Protein AF-A0A271M3Z2-F1 (afdb_monomer_lite)

Sequence (241 aa):
MKKSYLFTILVFLLFIVMSLSACSGENDVRNVDFGMSIEEVQESEKKEGNTDYELTEGTFGSKDLIYKNVLLNGDEVTLTYNFYKQIDTFRIMSSIEAFPEIYAKIQEVMAKDISKEKKKEQTDKIWAKHEDDMKEFDDYVENNEVTFFDDYALISVNYYYGIISESKFDKIYENMVDKYGEPSPTMDGIEKDRGYIPWHLKDKSVSLRYDREDNSLEIEYFTNYRTIEDKVTNKDILDDL

Foldseek 3Di:
DPVVVVVVVVVVVVVVVVVVVVPPPDFLDPPDDWFDAPVRVCVVCVVLVQNDWDWDQDPPRKIWTWTFQRQGVNAGWIKIWIWDQFPDCCVVQPCCNLPVPLVVVLVVLVPDPDDPVSSVVSNVVSCVVCVVSVVVVVVVCVVDPTAGHPHIITFKMKIKRFADDPVVVVVSVVVCCVVQNAFDADPVGPDPPPQWTWHDDDFKIWIWGADPVRRIIMIMIGTPDPYVVSVVVVPPPPPPD

Secondary structure (DSSP, 8-state):
--HHHHHHHHHHHHHHHHHHHTT--S-SS----TT--HHHHHHHHHHTT---EEEEE-GGG-EEEEEEEEEETTEEEEEEEEEEEE--HHHHS-HHHH-HHHHHHHHHHHTSS--HHHHHHHHHHHHHHTHHHHHHHHHHHHHS---EEEEEEEEEEEEEEEE--HHHHHHHHHHHHHHH-SPPPPTT---TTSSEEEEE-SSEEEEEEEETTTTEEEEEEEE--SSHHHHHHSS---S--

Radius of gyration: 22.58 Å; chains: 1; bounding box: 75×40×64 Å

pLDDT: mean 71.0, std 17.83, range [30.53, 97.06]

Structure (mmCIF, N/CA/C/O backbone):
data_AF-A0A271M3Z2-F1
#
_entry.id   AF-A0A271M3Z2-F1
#
loop_
_atom_site.group_PDB
_atom_site.id
_atom_site.type_symbol
_atom_site.label_atom_id
_atom_site.label_alt_id
_atom_site.label_comp_id
_atom_site.label_asym_id
_atom_site.label_entity_id
_atom_site.label_seq_id
_atom_site.pdbx_PDB_ins_code
_atom_site.Cartn_x
_atom_site.Cartn_y
_atom_site.Cartn_z
_atom_site.occupancy
_atom_site.B_iso_or_equiv
_atom_site.auth_seq_id
_atom_site.auth_comp_id
_atom_site.auth_asym_id
_atom_site.auth_atom_id
_atom_site.pdbx_PDB_model_num
ATOM 1 N N . MET A 1 1 ? -49.628 6.148 36.216 1.00 54.53 1 MET A N 1
ATOM 2 C CA . MET A 1 1 ? -48.944 6.849 35.102 1.00 54.53 1 MET A CA 1
ATOM 3 C C . MET A 1 1 ? -47.407 6.735 35.076 1.00 54.53 1 MET A C 1
ATOM 5 O O . MET A 1 1 ? -46.821 7.200 34.115 1.00 54.53 1 MET A O 1
ATOM 9 N N . LYS A 1 2 ? -46.716 6.081 36.033 1.00 52.06 2 LYS A N 1
ATOM 10 C CA . LYS A 1 2 ? -45.232 5.978 36.021 1.00 52.06 2 LYS A CA 1
ATOM 11 C C . LYS A 1 2 ? -44.638 4.832 35.177 1.00 52.06 2 LYS A C 1
ATOM 13 O O . LYS A 1 2 ? -43.475 4.901 34.812 1.00 52.06 2 LYS A O 1
ATOM 18 N N . LYS A 1 3 ? -45.420 3.799 34.837 1.00 52.78 3 LYS A N 1
ATOM 19 C CA . LYS A 1 3 ? -44.925 2.626 34.083 1.00 52.78 3 LYS A CA 1
ATOM 20 C C . LYS A 1 3 ? -44.703 2.892 32.585 1.00 52.78 3 LYS A C 1
ATOM 22 O O . LYS A 1 3 ? -43.919 2.185 31.970 1.00 52.78 3 LYS A O 1
ATOM 27 N N . SER A 1 4 ? -45.341 3.922 32.022 1.00 57.28 4 SER A N 1
ATOM 28 C CA . SER A 1 4 ? -45.240 4.228 30.586 1.00 57.28 4 SER A CA 1
ATOM 29 C C . SER A 1 4 ? -43.895 4.856 30.213 1.00 57.28 4 SER A C 1
ATOM 31 O O . SER A 1 4 ? -43.320 4.485 29.201 1.00 57.28 4 SER A O 1
ATOM 33 N N . TYR A 1 5 ? -43.351 5.737 31.061 1.00 60.53 5 TYR A N 1
ATOM 34 C CA . TYR A 1 5 ? -42.085 6.431 30.790 1.00 60.53 5 TYR A CA 1
ATOM 35 C C . TYR A 1 5 ? -40.873 5.496 30.800 1.00 60.53 5 TYR A C 1
ATOM 37 O O . TYR A 1 5 ? -39.967 5.665 29.991 1.00 60.53 5 TYR A O 1
ATOM 45 N N . LEU A 1 6 ? -40.872 4.484 31.675 1.00 63.84 6 LEU A N 1
ATOM 46 C CA . LEU A 1 6 ? -39.778 3.513 31.741 1.00 63.84 6 LEU A CA 1
ATOM 47 C C . LEU A 1 6 ? -39.711 2.662 30.464 1.00 63.84 6 LEU A C 1
ATOM 49 O O . LEU A 1 6 ? -38.627 2.379 29.969 1.00 63.84 6 LEU A O 1
ATOM 53 N N . PHE A 1 7 ? -40.874 2.304 29.910 1.00 69.12 7 PHE A N 1
ATOM 54 C CA . PHE A 1 7 ? -40.967 1.556 28.659 1.00 69.12 7 PHE A CA 1
ATOM 55 C C . PHE A 1 7 ? -40.501 2.399 27.466 1.00 69.12 7 PHE A C 1
ATOM 57 O O . PHE A 1 7 ? -39.734 1.916 26.642 1.00 69.12 7 PHE A O 1
ATOM 64 N N . THR A 1 8 ? -40.878 3.681 27.407 1.00 69.81 8 THR A N 1
ATOM 65 C CA . THR A 1 8 ? -40.435 4.586 26.334 1.00 69.81 8 THR A CA 1
ATOM 66 C C . THR A 1 8 ? -38.925 4.831 26.369 1.00 69.81 8 THR A C 1
ATOM 68 O O . THR A 1 8 ? -38.291 4.796 25.321 1.00 69.81 8 THR A O 1
ATOM 71 N N . ILE A 1 9 ? -38.329 5.012 27.554 1.00 72.94 9 ILE A N 1
ATOM 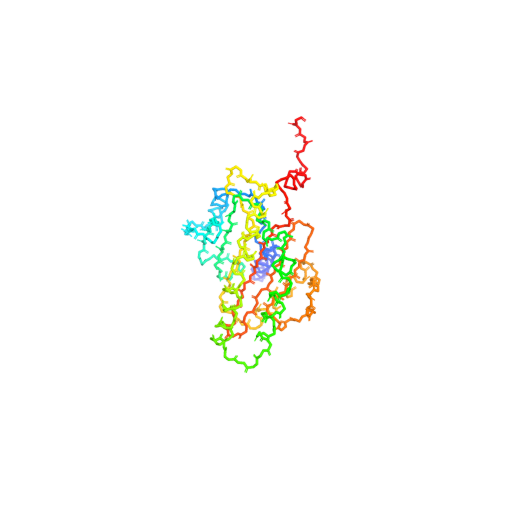72 C CA . ILE A 1 9 ? -36.873 5.181 27.706 1.00 72.94 9 ILE A CA 1
ATOM 73 C C . ILE A 1 9 ? -36.127 3.904 27.296 1.00 72.94 9 ILE A C 1
ATOM 75 O O . ILE A 1 9 ? -35.112 3.989 26.610 1.00 72.94 9 ILE A O 1
ATOM 79 N N . LEU A 1 10 ? -36.646 2.726 27.661 1.00 70.50 10 LEU A N 1
ATOM 80 C CA . LEU A 1 10 ? -36.042 1.444 27.293 1.00 70.50 10 LEU A CA 1
ATOM 81 C C . LEU A 1 10 ? -36.081 1.206 25.774 1.00 70.50 10 LEU A C 1
ATOM 83 O O . LEU A 1 10 ? -35.088 0.772 25.200 1.00 70.50 10 LEU A O 1
ATOM 87 N N . VAL A 1 11 ? -37.199 1.534 25.116 1.00 73.56 11 VAL A N 1
ATOM 88 C CA . VAL A 1 11 ? -37.334 1.435 23.653 1.00 73.56 11 VAL A CA 1
ATOM 89 C C . VAL A 1 11 ? -36.407 2.427 22.949 1.00 73.56 11 VAL A C 1
ATOM 91 O O . VAL A 1 11 ? -35.788 2.065 21.957 1.00 73.56 11 VAL A O 1
ATOM 94 N N . PHE A 1 12 ? -36.247 3.643 23.482 1.00 70.56 12 PHE A N 1
ATOM 95 C CA . PHE A 1 12 ? -35.340 4.645 22.916 1.00 70.56 12 PHE A CA 1
ATOM 96 C C . PHE A 1 12 ? -33.862 4.243 23.071 1.00 70.56 12 PHE A C 1
ATOM 98 O O . PHE A 1 12 ? -33.087 4.399 22.135 1.00 70.56 12 PHE A O 1
ATOM 105 N N . LEU A 1 13 ? -33.478 3.649 24.209 1.00 67.00 13 LEU A N 1
ATOM 106 C CA . LEU A 1 13 ? -32.139 3.078 24.421 1.00 67.00 13 LEU A CA 1
ATOM 107 C C . LEU A 1 13 ? -31.863 1.885 23.498 1.00 67.00 13 LEU A C 1
ATOM 109 O O . LEU A 1 13 ? -30.777 1.801 22.933 1.00 67.00 13 LEU A O 1
ATOM 113 N N . LEU A 1 14 ? -32.843 1.001 23.293 1.00 60.03 14 LEU A N 1
ATOM 114 C CA . LEU A 1 14 ? -32.747 -0.088 22.315 1.00 60.03 14 LEU A CA 1
ATOM 115 C C . LEU A 1 14 ? -32.603 0.445 20.886 1.00 60.03 14 LEU A C 1
ATOM 117 O O . LEU A 1 14 ? -31.800 -0.089 20.131 1.00 60.03 14 LEU A O 1
ATOM 121 N N . PHE A 1 15 ? -33.310 1.523 20.538 1.00 58.28 15 PHE A N 1
ATOM 122 C CA . PHE A 1 15 ? -33.175 2.179 19.238 1.00 58.28 15 PHE A CA 1
ATOM 123 C C . PHE A 1 15 ? -31.793 2.818 19.057 1.00 58.28 15 PHE A C 1
ATOM 125 O O . PHE A 1 15 ? -31.232 2.699 17.978 1.00 58.28 15 PHE A O 1
ATOM 132 N N . ILE A 1 16 ? -31.212 3.418 20.108 1.00 60.28 16 ILE A N 1
ATOM 133 C CA . ILE A 1 16 ? -29.849 3.977 20.080 1.00 60.28 16 ILE A CA 1
ATOM 134 C C . ILE A 1 16 ? -28.803 2.866 19.898 1.00 60.28 16 ILE A C 1
ATOM 136 O O . ILE A 1 16 ? -27.928 2.986 19.044 1.00 60.28 16 ILE A O 1
ATOM 140 N N . VAL A 1 17 ? -28.920 1.757 20.638 1.00 55.03 17 VAL A N 1
ATOM 141 C CA . VAL A 1 17 ? -28.015 0.597 20.513 1.00 55.03 17 VAL A CA 1
ATOM 142 C C . VAL A 1 17 ? -28.162 -0.081 19.145 1.00 55.03 17 VAL A C 1
ATOM 144 O O . VAL A 1 17 ? -27.157 -0.459 18.545 1.00 55.03 17 VAL A O 1
ATOM 147 N N . MET A 1 18 ? -29.384 -0.173 18.608 1.00 45.72 18 MET A N 1
ATOM 148 C CA . MET A 1 18 ? -29.637 -0.676 17.253 1.00 45.72 18 MET A CA 1
ATOM 149 C C . MET A 1 18 ? -29.163 0.298 16.166 1.00 45.72 18 MET A C 1
ATOM 151 O O . MET A 1 18 ? -28.650 -0.148 15.151 1.00 45.72 18 MET A O 1
ATOM 155 N N . SER A 1 19 ? -29.236 1.617 16.377 1.00 45.00 19 SER A N 1
ATOM 156 C CA . SER A 1 19 ? -28.688 2.606 15.436 1.00 45.00 19 SER A CA 1
ATOM 157 C C . SER A 1 19 ? -27.159 2.688 15.465 1.00 45.00 19 SER A C 1
ATOM 159 O O . SER A 1 19 ? -26.555 3.003 14.449 1.00 45.00 19 SER A O 1
ATOM 161 N N . LEU A 1 20 ? -26.525 2.347 16.594 1.00 42.88 20 LEU A N 1
ATOM 162 C CA . LEU A 1 20 ? -25.067 2.211 16.698 1.00 42.88 20 LEU A CA 1
ATOM 163 C C . LEU A 1 20 ? -24.556 0.916 16.049 1.00 42.88 20 LEU A C 1
ATOM 165 O O . LEU A 1 20 ? -23.414 0.873 15.611 1.00 42.88 20 LEU A O 1
ATOM 169 N N . SER A 1 21 ? -25.392 -0.124 15.958 1.00 40.00 21 SER A N 1
ATOM 170 C CA . SER A 1 21 ? -25.062 -1.383 15.269 1.00 40.00 21 SER A CA 1
ATOM 171 C C . SER A 1 21 ? -25.512 -1.417 13.801 1.00 40.00 21 SER A C 1
ATOM 173 O O . SER A 1 21 ? -24.984 -2.209 13.031 1.00 40.00 21 SER A O 1
ATOM 175 N N . ALA A 1 22 ? -26.416 -0.524 13.383 1.00 34.78 22 ALA A N 1
ATOM 176 C CA . ALA A 1 22 ? -26.859 -0.374 11.992 1.00 34.78 22 ALA A CA 1
ATOM 177 C C . ALA A 1 22 ? -25.922 0.482 11.114 1.00 34.78 22 ALA A C 1
ATOM 179 O O . ALA A 1 22 ? -26.183 0.635 9.924 1.00 34.78 22 ALA A O 1
ATOM 180 N N . CYS A 1 23 ? -24.820 0.993 11.671 1.00 37.03 23 CYS A N 1
ATOM 181 C CA . CYS A 1 23 ? -23.690 1.533 10.909 1.00 37.03 23 CYS A CA 1
ATOM 182 C C . CYS A 1 23 ? -22.527 0.530 10.814 1.00 37.03 23 CYS A C 1
ATOM 184 O O . CYS A 1 23 ? -21.376 0.936 10.724 1.00 37.03 23 CYS A O 1
ATOM 186 N N . SER A 1 24 ? -22.788 -0.782 10.787 1.00 32.16 24 SER A N 1
ATOM 187 C CA . SER A 1 24 ? -21.788 -1.761 10.322 1.00 32.16 24 SER A CA 1
ATOM 188 C C . SER A 1 24 ? -21.703 -1.792 8.786 1.00 32.16 24 SER A C 1
ATOM 190 O O . SER A 1 24 ? -21.555 -2.857 8.187 1.00 32.16 24 SER A O 1
ATOM 192 N N . GLY A 1 25 ? -21.899 -0.635 8.145 1.00 35.50 25 GLY A N 1
ATOM 193 C CA . GLY A 1 25 ? -21.812 -0.480 6.702 1.00 35.50 25 GLY A CA 1
ATOM 194 C C . GLY A 1 25 ? -20.362 -0.646 6.276 1.00 35.50 25 GLY A C 1
ATOM 195 O O . GLY A 1 25 ? -19.511 0.110 6.740 1.00 35.50 25 GLY A O 1
ATOM 196 N N . GLU A 1 26 ? -20.128 -1.674 5.461 1.00 43.75 26 GLU A N 1
ATOM 197 C CA . GLU A 1 26 ? -18.952 -1.938 4.622 1.00 43.75 26 GLU A CA 1
ATOM 198 C C . GLU A 1 26 ? -17.883 -0.840 4.662 1.00 43.75 26 GLU A C 1
ATOM 200 O O . GLU A 1 26 ? -17.977 0.114 3.902 1.00 43.75 26 GLU A O 1
ATOM 205 N N . ASN A 1 27 ? -16.857 -0.940 5.510 1.00 45.06 27 ASN A N 1
ATOM 206 C CA . ASN A 1 27 ? -15.792 0.074 5.511 1.00 45.06 27 ASN A CA 1
ATOM 207 C C . ASN A 1 27 ? -14.414 -0.471 5.895 1.00 45.06 27 ASN A C 1
ATOM 209 O O . ASN A 1 27 ? -13.604 0.244 6.468 1.00 45.06 27 ASN A O 1
ATOM 213 N N . ASP A 1 28 ? -14.095 -1.724 5.566 1.00 49.28 28 ASP A N 1
ATOM 214 C CA . ASP A 1 28 ? -12.782 -2.314 5.904 1.00 49.28 28 ASP A CA 1
ATOM 215 C C . ASP A 1 28 ? -11.666 -2.054 4.886 1.00 49.28 28 ASP A C 1
ATOM 217 O O . ASP A 1 28 ? -10.646 -2.725 4.886 1.00 49.28 28 ASP A O 1
ATOM 221 N N . VAL A 1 29 ? -11.858 -1.061 4.021 1.00 52.34 29 VAL A N 1
ATOM 222 C CA . VAL A 1 29 ? -10.828 -0.259 3.349 1.00 52.34 29 VAL A CA 1
ATOM 223 C C . VAL A 1 29 ? -11.568 0.770 2.517 1.00 52.34 29 VAL A C 1
ATOM 225 O O . VAL A 1 29 ? -12.595 0.443 1.915 1.00 52.34 29 VAL A O 1
ATOM 228 N N . ARG A 1 30 ? -11.076 2.013 2.515 1.00 61.31 30 ARG A N 1
ATOM 229 C CA . ARG A 1 30 ? -11.678 3.082 1.714 1.00 61.31 30 ARG A CA 1
ATOM 230 C C . ARG A 1 30 ? -11.745 2.606 0.264 1.00 61.31 30 ARG A C 1
ATOM 232 O O . ARG A 1 30 ? -10.779 2.034 -0.238 1.00 61.31 30 ARG A O 1
ATOM 239 N N . ASN A 1 31 ? -12.889 2.784 -0.396 1.00 56.22 31 ASN A N 1
ATOM 240 C CA . ASN A 1 31 ? -12.963 2.562 -1.838 1.00 56.22 31 ASN A CA 1
ATOM 241 C C . ASN A 1 31 ? -12.062 3.608 -2.490 1.00 56.22 31 ASN A C 1
ATOM 243 O O . ASN A 1 31 ? -12.422 4.775 -2.603 1.00 56.22 31 ASN A O 1
ATOM 247 N N . VAL A 1 32 ? -10.846 3.186 -2.806 1.00 63.81 32 VAL A N 1
ATOM 248 C CA . VAL A 1 32 ? -9.866 3.999 -3.499 1.00 63.81 32 VAL A CA 1
ATOM 249 C C . VAL A 1 32 ? -10.056 3.755 -4.983 1.00 63.81 32 VAL A C 1
ATOM 251 O O . VAL A 1 32 ? -9.862 2.633 -5.460 1.00 63.81 32 VAL A O 1
ATOM 254 N N . ASP A 1 33 ? -10.393 4.816 -5.704 1.00 73.94 33 ASP A N 1
ATOM 255 C CA . ASP A 1 33 ? -10.400 4.793 -7.157 1.00 73.94 33 ASP A CA 1
ATOM 256 C C . ASP A 1 33 ? -8.964 4.982 -7.655 1.00 73.94 33 ASP A C 1
ATOM 258 O O . ASP A 1 33 ? -8.344 6.038 -7.516 1.00 73.94 33 ASP A O 1
ATOM 262 N N . PHE A 1 34 ? -8.391 3.919 -8.216 1.00 78.19 34 PHE A N 1
ATOM 263 C CA . PHE A 1 34 ? -7.034 3.978 -8.743 1.00 78.19 34 PHE A CA 1
ATOM 264 C C . PHE A 1 34 ? -6.932 4.917 -9.947 1.00 78.19 34 PHE A C 1
ATOM 266 O O . PHE A 1 34 ? -7.816 5.003 -10.803 1.00 78.19 34 PHE A O 1
ATOM 273 N N . GLY A 1 35 ? -5.794 5.594 -10.040 1.00 76.06 35 GLY A N 1
ATOM 274 C CA . GLY A 1 35 ? -5.485 6.567 -11.072 1.00 76.06 35 GLY A CA 1
ATOM 275 C C . GLY A 1 35 ? -5.973 7.988 -10.786 1.00 76.06 35 GLY A C 1
ATOM 276 O O . GLY A 1 35 ? -5.889 8.816 -11.693 1.00 76.06 35 GLY A O 1
ATOM 277 N N . MET A 1 36 ? -6.473 8.272 -9.582 1.00 83.44 36 MET A N 1
ATOM 278 C CA . MET A 1 36 ? -6.691 9.642 -9.107 1.00 83.44 36 MET A CA 1
ATOM 279 C C . MET A 1 36 ? -5.373 10.423 -9.041 1.00 83.44 36 MET A C 1
ATOM 281 O O . MET A 1 36 ? -4.305 9.841 -8.821 1.00 83.44 36 MET A O 1
ATOM 285 N N . SER A 1 37 ? -5.455 11.739 -9.213 1.00 87.56 37 SER A N 1
ATOM 286 C CA . SER A 1 37 ? -4.346 12.657 -8.973 1.00 87.56 37 SER A CA 1
ATOM 287 C C . SER A 1 37 ? -4.104 12.856 -7.473 1.00 87.56 37 SER A C 1
ATOM 289 O O . SER A 1 37 ? -4.946 12.540 -6.628 1.00 87.56 37 SER A O 1
ATOM 291 N N . ILE A 1 38 ? -2.946 13.422 -7.130 1.00 90.12 38 ILE A N 1
ATOM 292 C CA . ILE A 1 38 ? -2.617 13.783 -5.743 1.00 90.12 38 ILE A CA 1
ATOM 293 C C . ILE A 1 38 ? -3.658 14.760 -5.171 1.00 90.12 38 ILE A C 1
ATOM 295 O O . ILE A 1 38 ? -4.083 14.595 -4.028 1.00 90.12 38 ILE A O 1
ATOM 299 N N . GLU A 1 39 ? -4.096 15.748 -5.959 1.00 90.81 39 GLU A N 1
ATOM 300 C CA . GLU A 1 39 ? -5.083 16.749 -5.528 1.00 90.81 39 GLU A CA 1
ATOM 301 C C . GLU A 1 39 ? -6.448 16.109 -5.247 1.00 90.81 39 GLU A C 1
ATOM 303 O O . GLU A 1 39 ? -7.063 16.388 -4.218 1.00 90.81 39 GLU A O 1
ATOM 308 N N . GLU A 1 40 ? -6.895 15.190 -6.106 1.00 88.62 40 GLU A N 1
ATOM 309 C CA . GLU A 1 40 ? -8.165 14.483 -5.918 1.00 88.62 40 GLU A CA 1
ATOM 310 C C . GLU A 1 40 ? -8.156 13.636 -4.634 1.00 88.62 40 GLU A C 1
ATOM 312 O O . GLU A 1 40 ? -9.145 13.609 -3.893 1.00 88.62 40 GLU A O 1
ATOM 317 N N . VAL A 1 41 ? -7.031 12.978 -4.324 1.00 90.19 41 VAL A N 1
ATOM 318 C CA . VAL A 1 41 ? -6.871 12.234 -3.064 1.00 90.19 41 VAL A CA 1
ATOM 319 C C . VAL A 1 41 ? -6.875 13.181 -1.867 1.00 90.19 41 VAL A C 1
ATOM 321 O O . VAL A 1 41 ? -7.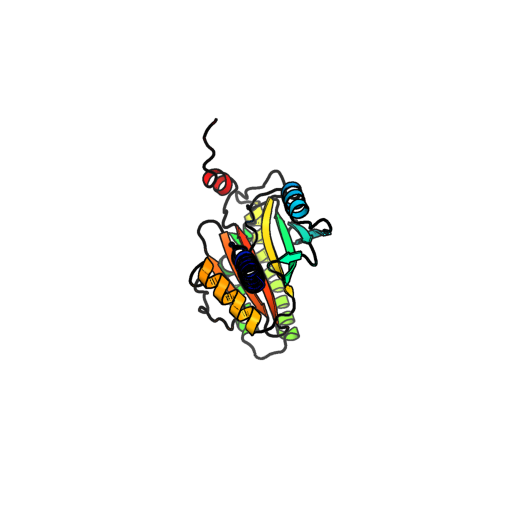594 12.927 -0.902 1.00 90.19 41 VAL A O 1
ATOM 324 N N . GLN A 1 42 ? -6.153 14.303 -1.928 1.00 92.25 42 GLN A N 1
ATOM 325 C CA . GLN A 1 42 ? -6.148 15.304 -0.855 1.00 92.25 42 GLN A CA 1
ATOM 326 C C . GLN A 1 42 ? -7.547 15.862 -0.570 1.00 92.25 42 GLN A C 1
ATOM 328 O O . GLN A 1 42 ? -7.926 16.039 0.590 1.00 92.25 42 GLN A O 1
ATOM 333 N N . GLU A 1 43 ? -8.337 16.126 -1.611 1.00 90.19 43 GLU A N 1
ATOM 334 C CA . GLU A 1 43 ? -9.721 16.574 -1.465 1.00 90.19 43 GLU A CA 1
ATOM 335 C C . GLU A 1 43 ? -10.624 15.507 -0.843 1.00 90.19 43 GLU A C 1
ATOM 337 O O . GLU A 1 43 ? -11.493 15.842 -0.032 1.00 90.19 43 GLU A O 1
ATOM 342 N N . SER A 1 44 ? -10.431 14.238 -1.212 1.00 88.81 44 SER A N 1
ATOM 343 C CA . SER A 1 44 ? -11.143 13.110 -0.609 1.00 88.81 44 SER A CA 1
ATOM 344 C C . SER A 1 44 ? -10.814 12.987 0.882 1.00 88.81 44 SER A C 1
ATOM 346 O O . SER A 1 44 ? -11.705 13.004 1.728 1.00 88.81 44 SER A O 1
ATOM 348 N N . GLU A 1 45 ? -9.528 12.995 1.224 1.00 89.19 45 GLU A N 1
ATOM 349 C CA . GLU A 1 45 ? -9.038 12.883 2.599 1.00 89.19 45 GLU A CA 1
ATOM 350 C C . GLU A 1 45 ? -9.510 14.021 3.496 1.00 89.19 45 GLU A C 1
ATOM 352 O O . GLU A 1 45 ? -9.930 13.807 4.636 1.00 89.19 45 GLU A O 1
ATOM 357 N N . LYS A 1 46 ? -9.549 15.235 2.947 1.00 90.00 46 LYS A N 1
ATOM 358 C CA . LYS A 1 46 ? -10.074 16.406 3.640 1.00 90.00 46 LYS A CA 1
ATOM 359 C C . LYS A 1 46 ? -11.555 16.266 4.002 1.00 90.00 46 LYS A C 1
ATOM 361 O O . LYS A 1 46 ? -11.957 16.767 5.053 1.00 90.00 46 LYS A O 1
ATOM 366 N N . LYS A 1 47 ? -12.375 15.611 3.168 1.00 88.12 47 LYS A N 1
ATOM 367 C CA . LYS A 1 47 ? -13.799 15.348 3.475 1.00 88.12 47 LYS A CA 1
ATOM 368 C C . LYS A 1 47 ? -13.949 14.380 4.647 1.00 88.12 47 LYS A C 1
ATOM 370 O O . LYS A 1 47 ? -14.856 14.553 5.455 1.00 88.12 47 LYS A O 1
ATOM 375 N N . GLU A 1 48 ? -13.006 13.454 4.779 1.00 84.12 48 GLU A N 1
ATOM 376 C CA . GLU A 1 48 ? -12.891 12.508 5.893 1.00 84.12 48 GLU A CA 1
ATOM 377 C C . GLU A 1 48 ? -12.188 13.106 7.128 1.00 84.12 48 GLU A C 1
ATOM 379 O O . GLU A 1 48 ? -11.889 12.398 8.087 1.00 84.12 48 GLU A O 1
ATOM 384 N N . GLY A 1 49 ? -11.904 14.414 7.122 1.00 87.38 49 GLY A N 1
ATOM 385 C CA . GLY A 1 49 ? -11.267 15.123 8.233 1.00 87.38 49 GLY A CA 1
ATOM 386 C C . GLY A 1 49 ? -9.748 14.947 8.329 1.00 87.38 49 GLY A C 1
ATOM 387 O O . GLY A 1 49 ? -9.150 15.472 9.267 1.00 87.38 49 GLY A O 1
ATOM 388 N N . ASN A 1 50 ? -9.111 14.271 7.369 1.00 87.62 50 ASN A N 1
ATOM 389 C CA . ASN A 1 50 ? -7.662 14.075 7.337 1.00 87.62 50 ASN A CA 1
ATOM 390 C C . ASN A 1 50 ? -7.029 15.219 6.538 1.00 87.62 50 ASN A C 1
ATOM 392 O O . ASN A 1 50 ? -7.059 15.243 5.308 1.00 87.62 50 ASN A O 1
ATOM 396 N N . THR A 1 51 ? -6.499 16.219 7.240 1.00 91.00 51 THR A N 1
ATOM 397 C CA . THR A 1 51 ? -5.919 17.418 6.608 1.00 91.00 51 THR A CA 1
ATOM 398 C C . THR A 1 51 ? -4.403 17.462 6.663 1.00 91.00 51 THR A C 1
ATOM 400 O O . THR A 1 51 ? -3.792 18.128 5.831 1.00 91.00 51 THR A O 1
ATOM 403 N N . ASP A 1 52 ? -3.810 16.769 7.630 1.00 94.12 52 ASP A N 1
ATOM 404 C CA . ASP A 1 52 ? -2.376 16.808 7.879 1.00 94.12 52 ASP A CA 1
ATOM 405 C C . ASP A 1 52 ? -1.712 15.645 7.142 1.00 94.12 52 ASP A C 1
ATOM 407 O O . ASP A 1 52 ? -1.943 14.478 7.464 1.00 94.12 52 ASP A O 1
ATOM 411 N N . TYR A 1 53 ? -0.898 15.975 6.139 1.00 95.56 53 TYR A N 1
ATOM 412 C CA . TYR A 1 53 ? -0.178 15.001 5.327 1.00 95.56 53 TYR A CA 1
ATOM 413 C C . TYR A 1 53 ? 1.277 15.398 5.093 1.00 95.56 53 TYR 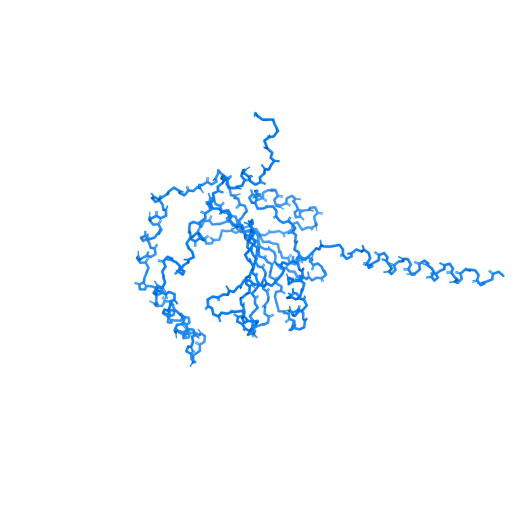A C 1
ATOM 415 O O . TYR A 1 53 ? 1.643 16.576 5.106 1.00 95.56 53 TYR A O 1
ATOM 423 N N . GLU A 1 54 ? 2.099 14.393 4.815 1.00 97.06 54 GLU A N 1
ATOM 424 C CA . GLU A 1 54 ? 3.458 14.539 4.302 1.00 97.06 54 GLU A CA 1
ATOM 425 C C . GLU A 1 54 ? 3.475 14.098 2.833 1.00 97.06 54 GLU A C 1
ATOM 427 O O . GLU A 1 54 ? 2.901 13.069 2.490 1.00 97.06 54 GLU A O 1
ATOM 432 N N . LEU A 1 55 ? 4.110 14.885 1.960 1.00 96.00 55 LEU A N 1
ATOM 433 C CA . LEU A 1 55 ? 4.357 14.509 0.567 1.00 96.00 55 LEU A CA 1
ATOM 434 C C . LEU A 1 55 ? 5.859 14.297 0.379 1.00 96.00 55 LEU A C 1
ATOM 436 O O . LEU A 1 55 ? 6.635 15.248 0.510 1.00 96.00 55 LEU A O 1
ATOM 440 N N . THR A 1 56 ? 6.267 13.071 0.066 1.00 93.62 56 THR A N 1
ATOM 441 C CA . THR A 1 56 ? 7.676 12.691 -0.094 1.00 93.62 56 THR A CA 1
ATOM 442 C C . THR A 1 56 ? 7.956 12.119 -1.478 1.00 93.62 56 THR A C 1
ATOM 444 O O . THR A 1 56 ? 7.050 11.701 -2.195 1.00 93.62 56 THR A O 1
ATOM 447 N N . GLU A 1 57 ? 9.225 12.139 -1.883 1.00 85.50 57 GLU A N 1
ATOM 448 C CA . GLU A 1 57 ? 9.689 11.360 -3.034 1.00 85.50 57 GLU A CA 1
ATOM 449 C C . GLU A 1 57 ? 10.004 9.944 -2.569 1.00 85.50 57 GLU A C 1
ATOM 451 O O . GLU A 1 57 ? 10.798 9.762 -1.643 1.00 85.50 57 GLU A O 1
ATOM 456 N N . GLY A 1 58 ? 9.343 8.971 -3.190 1.00 69.69 58 GLY A N 1
ATOM 457 C CA . GLY A 1 58 ? 9.562 7.556 -2.946 1.00 69.69 58 GLY A CA 1
ATOM 458 C C . GLY A 1 58 ? 10.633 6.983 -3.874 1.00 69.69 58 GLY A C 1
ATOM 459 O O . GLY A 1 58 ? 11.377 7.694 -4.558 1.00 69.69 58 GLY A O 1
ATOM 460 N N . THR A 1 59 ? 10.730 5.658 -3.907 1.00 61.56 59 THR A N 1
ATOM 461 C CA . THR A 1 59 ? 11.631 4.955 -4.827 1.00 61.56 59 THR A CA 1
ATOM 462 C C . THR A 1 59 ? 11.134 5.066 -6.270 1.00 61.56 59 THR A C 1
ATOM 464 O O . THR A 1 59 ? 9.944 5.263 -6.519 1.00 61.56 59 THR A O 1
ATOM 467 N N . PHE A 1 60 ? 12.050 4.965 -7.238 1.00 65.88 60 PHE A N 1
ATOM 468 C CA . PHE A 1 60 ? 11.717 4.951 -8.672 1.00 65.88 60 PHE A CA 1
ATOM 469 C C . PHE A 1 60 ? 10.919 6.179 -9.152 1.00 65.88 60 PHE A C 1
ATOM 471 O O . PHE A 1 60 ? 10.076 6.093 -10.039 1.00 65.88 60 PHE A O 1
ATOM 478 N N . GLY A 1 61 ? 11.172 7.343 -8.542 1.00 69.38 61 GLY A N 1
ATOM 479 C CA . GLY A 1 61 ? 10.515 8.595 -8.920 1.00 69.38 61 GLY A CA 1
ATOM 480 C C . GLY A 1 61 ? 9.036 8.672 -8.537 1.00 69.38 61 GLY A C 1
ATOM 481 O O . GLY A 1 61 ? 8.331 9.524 -9.071 1.00 69.38 61 GLY A O 1
ATOM 482 N N . SER A 1 62 ? 8.563 7.809 -7.634 1.00 82.44 62 SER A N 1
ATOM 483 C CA . SER A 1 62 ? 7.212 7.887 -7.071 1.00 82.44 62 SER A CA 1
ATOM 484 C C . SER A 1 62 ? 7.029 9.094 -6.147 1.00 82.44 62 SER A C 1
ATOM 486 O O . SER A 1 62 ? 7.984 9.714 -5.662 1.00 82.44 62 SER A O 1
ATOM 488 N N . LYS A 1 63 ? 5.765 9.444 -5.911 1.00 90.31 63 LYS A N 1
ATOM 489 C CA . LYS A 1 63 ? 5.354 10.404 -4.886 1.00 90.31 63 LYS A CA 1
ATOM 490 C C . LYS A 1 63 ? 4.502 9.681 -3.862 1.00 90.31 63 LYS A C 1
ATOM 492 O O . LYS A 1 63 ? 3.527 9.041 -4.242 1.00 90.31 63 LYS A O 1
ATOM 497 N N . ASP A 1 64 ? 4.824 9.872 -2.592 1.00 93.38 64 ASP A N 1
ATOM 498 C CA . ASP A 1 64 ? 4.093 9.259 -1.489 1.00 93.38 64 ASP A CA 1
ATOM 499 C C . ASP A 1 64 ? 3.371 10.344 -0.702 1.00 93.38 64 ASP A C 1
ATOM 501 O O . ASP A 1 64 ? 3.994 11.283 -0.205 1.00 93.38 64 ASP A O 1
ATOM 505 N N . LEU A 1 65 ? 2.051 10.221 -0.600 1.00 95.25 65 LEU A N 1
ATOM 506 C CA . LEU A 1 65 ? 1.203 11.081 0.216 1.00 95.25 65 LEU A CA 1
ATOM 507 C C . LEU A 1 65 ? 0.803 10.308 1.475 1.00 95.25 65 LEU A C 1
ATOM 509 O O . LEU A 1 65 ? 0.052 9.334 1.404 1.00 95.25 65 LEU A O 1
ATOM 513 N N . ILE A 1 66 ? 1.326 10.738 2.620 1.00 96.94 66 ILE A N 1
ATOM 514 C CA . ILE A 1 66 ? 1.262 10.007 3.885 1.00 96.94 66 ILE A CA 1
ATOM 515 C C . ILE A 1 66 ? 0.387 10.768 4.877 1.00 96.94 66 ILE A C 1
ATOM 517 O O . ILE A 1 66 ? 0.710 11.893 5.259 1.00 96.94 66 ILE A O 1
ATOM 521 N N . TYR A 1 67 ? -0.668 10.118 5.357 1.00 95.44 67 TYR A N 1
ATOM 522 C CA . TYR A 1 67 ? -1.490 10.578 6.471 1.00 95.44 67 TYR A CA 1
ATOM 523 C C . TYR A 1 67 ? -1.213 9.710 7.693 1.00 95.44 67 TYR A C 1
ATOM 525 O O . TYR A 1 67 ? -1.329 8.484 7.647 1.00 95.44 67 TYR A O 1
ATOM 533 N N . LYS A 1 68 ? -0.850 10.347 8.804 1.00 94.44 68 LYS A N 1
ATOM 534 C CA . LYS A 1 68 ? -0.626 9.667 10.083 1.00 94.44 68 LYS A CA 1
ATOM 535 C C . LYS A 1 68 ? -1.885 9.747 10.933 1.00 94.44 68 LYS A C 1
ATOM 537 O O . LYS A 1 68 ? -2.649 10.703 10.833 1.00 94.44 68 LYS A O 1
ATOM 542 N N . ASN A 1 69 ? -2.050 8.763 11.806 1.00 90.81 69 ASN A N 1
ATOM 543 C CA . ASN A 1 69 ? -3.100 8.718 12.817 1.00 90.81 69 ASN A CA 1
ATOM 544 C C . ASN A 1 69 ? -4.527 8.780 12.240 1.00 90.81 69 ASN A C 1
ATOM 546 O O . ASN A 1 69 ? -5.439 9.344 12.848 1.00 90.81 69 ASN A O 1
ATOM 550 N N . VAL A 1 70 ? -4.720 8.214 11.048 1.00 90.56 70 VAL A N 1
ATOM 551 C CA . VAL A 1 70 ? -6.029 8.138 10.400 1.00 90.56 70 VAL A CA 1
ATOM 552 C C . VAL A 1 70 ? -6.878 7.129 11.160 1.00 90.56 70 VAL A C 1
ATOM 554 O O . VAL A 1 70 ? -6.442 6.006 11.397 1.00 90.56 70 VAL A O 1
ATOM 557 N N . LEU A 1 71 ? -8.099 7.508 11.532 1.00 86.19 71 LEU A N 1
ATOM 558 C CA . LEU A 1 71 ? -9.036 6.577 12.153 1.00 86.19 71 LEU A CA 1
ATOM 559 C C . LEU A 1 71 ? -9.771 5.776 11.078 1.00 86.19 71 LEU A C 1
ATOM 561 O O . LEU A 1 71 ? -10.575 6.318 10.319 1.00 86.19 71 LEU A O 1
ATOM 565 N N . LEU A 1 72 ? -9.523 4.471 11.051 1.00 79.25 72 LEU A N 1
ATOM 566 C CA . LEU A 1 72 ? -10.205 3.503 10.205 1.00 79.25 72 LEU A CA 1
ATOM 567 C C . LEU A 1 72 ? -10.877 2.464 11.107 1.00 79.25 72 LEU A C 1
ATOM 569 O O . LEU A 1 72 ? -10.211 1.739 11.835 1.00 79.25 72 LEU A O 1
ATOM 573 N N . ASN A 1 73 ? -12.212 2.434 11.124 1.00 71.81 73 ASN A N 1
ATOM 574 C CA . ASN A 1 73 ? -13.011 1.532 11.973 1.00 71.81 73 ASN A CA 1
ATOM 575 C C . ASN A 1 73 ? -12.652 1.559 13.470 1.00 71.81 73 ASN A C 1
ATOM 577 O O . ASN A 1 73 ? -12.772 0.562 14.179 1.00 71.81 73 ASN A O 1
ATOM 581 N N . GLY A 1 74 ? -12.257 2.736 13.961 1.00 78.00 74 GLY A N 1
ATOM 582 C CA . GLY A 1 74 ? -11.857 2.947 15.354 1.00 78.00 74 GLY A CA 1
ATOM 583 C C . GLY A 1 74 ? -10.401 2.588 15.649 1.00 78.00 74 GLY A C 1
ATOM 584 O O . GLY A 1 74 ? -9.960 2.798 16.777 1.00 78.00 74 GLY A O 1
ATOM 585 N N . ASP A 1 75 ? -9.662 2.105 14.653 1.00 83.31 75 ASP A N 1
ATOM 586 C CA . ASP A 1 75 ? -8.234 1.851 14.734 1.00 83.31 75 ASP A CA 1
ATOM 587 C C . ASP A 1 75 ? -7.436 2.990 14.107 1.00 83.31 75 ASP A C 1
ATOM 589 O O . ASP A 1 75 ? -7.815 3.559 13.087 1.00 83.31 75 ASP A O 1
ATOM 593 N N . GLU A 1 76 ? -6.313 3.317 14.732 1.00 89.31 76 GLU A N 1
ATOM 594 C CA . GLU A 1 76 ? -5.374 4.304 14.223 1.00 89.31 76 GLU A CA 1
ATOM 595 C C . GLU A 1 76 ? -4.427 3.639 13.219 1.00 89.31 76 GLU A C 1
ATOM 597 O O . GLU A 1 76 ? -3.776 2.642 13.539 1.00 89.31 76 GLU A O 1
ATOM 602 N N . VAL A 1 77 ? -4.365 4.177 12.001 1.00 91.56 77 VAL A N 1
ATOM 603 C CA . VAL A 1 77 ? -3.520 3.670 10.916 1.00 91.56 77 VAL A CA 1
ATOM 604 C C . VAL A 1 77 ? -2.695 4.790 10.295 1.00 91.56 77 VAL A C 1
ATOM 606 O O . VAL A 1 77 ? -3.090 5.958 10.282 1.00 91.56 77 VAL A O 1
ATOM 609 N N . THR A 1 78 ? -1.537 4.431 9.749 1.00 95.25 78 THR A N 1
ATOM 610 C CA . THR A 1 78 ? -0.825 5.279 8.790 1.00 95.25 78 THR A CA 1
ATOM 611 C C . THR A 1 78 ? -1.254 4.875 7.389 1.00 95.25 78 THR A C 1
ATOM 613 O O . THR A 1 78 ? -1.187 3.700 7.032 1.00 95.25 78 THR A O 1
ATOM 616 N N . LEU A 1 79 ? -1.715 5.852 6.619 1.00 93.50 79 LEU A N 1
ATOM 617 C CA . LEU A 1 79 ? -2.206 5.678 5.264 1.00 93.50 79 LEU A CA 1
ATOM 618 C C . LEU A 1 79 ? -1.200 6.282 4.291 1.00 93.50 79 LEU A C 1
ATOM 620 O O . LEU A 1 79 ? -0.935 7.481 4.354 1.00 93.50 79 LEU A O 1
ATOM 624 N N . THR A 1 80 ? -0.664 5.463 3.394 1.00 94.38 80 THR A N 1
ATOM 625 C CA . THR A 1 80 ? 0.283 5.905 2.366 1.00 94.38 80 THR A CA 1
ATOM 626 C C . THR A 1 80 ? -0.315 5.668 0.992 1.00 94.38 80 THR A C 1
ATOM 628 O O . THR A 1 80 ? -0.567 4.529 0.606 1.00 94.38 80 THR A O 1
ATOM 631 N N . TYR A 1 81 ? -0.516 6.746 0.245 1.00 92.06 81 TYR A N 1
ATOM 632 C CA . TYR A 1 81 ? -0.908 6.722 -1.158 1.00 92.06 81 TYR A CA 1
ATOM 633 C C . TYR A 1 81 ? 0.336 6.870 -2.032 1.00 92.06 81 TYR A C 1
ATOM 635 O O . TYR A 1 81 ? 1.066 7.847 -1.876 1.00 92.06 81 TYR A O 1
ATOM 643 N N . ASN A 1 82 ? 0.563 5.935 -2.952 1.00 89.00 82 ASN A N 1
ATOM 644 C CA . ASN A 1 82 ? 1.764 5.888 -3.785 1.00 89.00 82 ASN A CA 1
ATOM 645 C C . ASN A 1 82 ? 1.364 6.208 -5.226 1.00 89.00 82 ASN A C 1
ATOM 647 O O . ASN A 1 82 ? 0.544 5.509 -5.842 1.00 89.00 82 ASN A O 1
ATOM 651 N N . PHE A 1 83 ? 1.950 7.269 -5.764 1.00 87.00 83 PHE A N 1
ATOM 652 C CA . PHE A 1 83 ? 1.658 7.771 -7.095 1.00 87.00 83 PHE A CA 1
ATOM 653 C C . PHE A 1 83 ? 2.857 7.594 -8.011 1.00 87.00 83 PHE A C 1
ATOM 655 O O . PHE A 1 83 ? 3.992 7.895 -7.639 1.00 87.00 83 PHE A O 1
ATOM 662 N N . TYR A 1 84 ? 2.588 7.191 -9.248 1.00 80.62 84 TYR A N 1
ATOM 663 C CA . TYR A 1 84 ? 3.611 6.979 -10.263 1.00 80.62 84 TYR A CA 1
ATOM 664 C C . TYR A 1 84 ? 3.251 7.717 -11.550 1.00 80.62 84 TYR A C 1
ATOM 666 O O . TYR A 1 84 ? 2.079 7.919 -11.865 1.00 80.62 84 TYR A O 1
ATOM 674 N N . LYS A 1 85 ? 4.281 8.115 -12.303 1.00 76.06 85 LYS A N 1
ATOM 675 C CA . LYS A 1 85 ? 4.141 8.672 -13.660 1.00 76.06 85 LYS A CA 1
ATOM 676 C C . LYS A 1 85 ? 4.106 7.616 -14.753 1.00 76.06 85 LYS A C 1
ATOM 678 O O . LYS A 1 85 ? 3.914 7.949 -15.911 1.00 76.06 85 LYS A O 1
ATOM 683 N N . GLN A 1 86 ? 4.272 6.355 -14.398 1.00 68.25 86 GLN A N 1
ATOM 684 C CA . GLN A 1 86 ? 4.159 5.232 -15.310 1.00 68.25 86 GLN A CA 1
ATOM 685 C C . GLN A 1 86 ? 3.571 4.053 -14.550 1.00 68.25 86 GLN A C 1
ATOM 687 O O . GLN A 1 86 ? 3.762 3.941 -13.336 1.00 68.25 86 GLN A O 1
ATOM 692 N N . ILE A 1 87 ? 2.853 3.179 -15.247 1.00 61.28 87 ILE A N 1
ATOM 693 C CA . ILE A 1 87 ? 2.580 1.852 -14.698 1.00 61.28 87 ILE A CA 1
ATOM 694 C C . ILE A 1 87 ? 3.904 1.115 -14.791 1.00 61.28 87 ILE A C 1
ATOM 696 O O . ILE A 1 87 ? 4.361 0.781 -15.879 1.00 61.28 87 ILE A O 1
ATOM 700 N N . ASP A 1 88 ? 4.561 0.974 -13.648 1.00 56.16 88 ASP A N 1
ATOM 701 C CA . ASP A 1 88 ? 5.891 0.406 -13.582 1.00 56.16 88 ASP A CA 1
ATOM 702 C C . ASP A 1 88 ? 5.872 -1.031 -14.122 1.00 56.16 88 ASP A C 1
ATOM 704 O O . ASP A 1 88 ? 5.223 -1.927 -13.568 1.00 56.16 88 ASP A O 1
ATOM 708 N N . THR A 1 89 ? 6.593 -1.261 -15.216 1.00 44.75 89 THR A N 1
ATOM 709 C CA . THR A 1 89 ? 6.804 -2.584 -15.809 1.00 44.75 89 THR A CA 1
ATOM 710 C C . THR A 1 89 ? 7.447 -3.545 -14.800 1.00 44.75 89 THR A C 1
ATOM 712 O O . THR A 1 89 ? 7.285 -4.757 -14.923 1.00 44.75 89 THR A O 1
ATOM 715 N N . PHE A 1 90 ? 8.069 -3.019 -13.735 1.00 41.78 90 PHE A N 1
ATOM 716 C CA . PHE A 1 90 ? 8.564 -3.772 -12.579 1.00 41.78 90 PHE A CA 1
ATOM 717 C C . PHE A 1 90 ? 7.463 -4.495 -11.773 1.00 41.78 90 PHE A C 1
ATOM 719 O O . PHE A 1 90 ? 7.747 -5.438 -11.035 1.00 41.78 90 PHE A O 1
ATOM 726 N N . ARG A 1 91 ? 6.188 -4.091 -11.897 1.00 46.91 91 ARG A N 1
ATOM 727 C CA . ARG A 1 91 ? 5.043 -4.870 -11.380 1.00 46.91 91 ARG A CA 1
ATOM 728 C C . ARG A 1 91 ? 4.403 -5.768 -12.438 1.00 46.91 91 ARG A C 1
ATOM 730 O O . ARG A 1 91 ? 3.808 -6.777 -12.068 1.00 46.91 91 ARG A O 1
ATOM 737 N N . ILE A 1 92 ? 4.533 -5.432 -13.726 1.00 43.19 92 ILE A N 1
ATOM 738 C CA . ILE A 1 92 ? 4.046 -6.267 -14.841 1.00 43.19 92 ILE A CA 1
ATOM 739 C C . ILE A 1 92 ? 4.904 -7.529 -14.997 1.00 43.19 92 ILE A C 1
ATOM 741 O O . ILE A 1 92 ? 4.367 -8.586 -15.308 1.00 43.19 92 ILE A O 1
ATOM 745 N N . MET A 1 93 ? 6.204 -7.442 -14.719 1.00 41.22 93 MET A N 1
ATOM 746 C CA . MET A 1 93 ? 7.056 -8.596 -14.460 1.00 41.22 93 MET A CA 1
ATOM 747 C C . MET A 1 93 ? 7.399 -8.566 -12.984 1.00 41.22 93 MET A C 1
ATOM 749 O O . MET A 1 93 ? 8.260 -7.796 -12.570 1.00 41.22 93 MET A O 1
ATOM 753 N N . SER A 1 94 ? 6.736 -9.399 -12.177 1.00 46.19 94 SER A N 1
ATOM 754 C CA . SER A 1 94 ? 7.214 -9.617 -10.809 1.00 46.19 94 SER A CA 1
ATOM 755 C C . SER A 1 94 ? 8.723 -9.891 -10.871 1.00 46.19 94 SER A C 1
ATOM 757 O O . SER A 1 94 ? 9.190 -10.573 -11.783 1.00 46.19 94 SER A O 1
ATOM 759 N N . SER A 1 95 ? 9.521 -9.383 -9.934 1.00 47.97 95 SER A N 1
ATOM 760 C CA . SER A 1 95 ? 10.966 -9.674 -9.895 1.00 47.97 95 SER A CA 1
ATOM 761 C C . SER A 1 95 ? 11.275 -11.186 -9.904 1.00 47.97 95 SER A C 1
ATOM 763 O O . SER A 1 95 ? 12.374 -11.596 -10.266 1.00 47.97 95 SER A O 1
ATOM 765 N N . ILE A 1 96 ? 10.277 -12.014 -9.579 1.00 45.53 96 ILE A N 1
ATOM 766 C CA . ILE A 1 96 ? 10.245 -13.474 -9.722 1.00 45.53 96 ILE A CA 1
ATOM 767 C C . ILE A 1 96 ? 10.198 -13.921 -11.196 1.00 45.53 96 ILE A C 1
ATOM 769 O O . ILE A 1 96 ? 10.879 -14.873 -11.558 1.00 45.53 96 ILE A O 1
ATOM 773 N N . GLU A 1 97 ? 9.416 -13.264 -12.050 1.00 45.38 97 GLU A N 1
ATOM 774 C CA . GLU A 1 97 ? 9.334 -13.538 -13.492 1.00 45.38 97 GLU A CA 1
ATOM 775 C C . GLU A 1 97 ? 10.496 -12.914 -14.272 1.00 45.38 97 GLU A C 1
ATOM 777 O O . GLU A 1 97 ? 11.010 -13.539 -15.198 1.00 45.38 97 GLU A O 1
ATOM 782 N N . ALA A 1 98 ? 10.939 -11.716 -13.878 1.00 50.59 98 ALA A N 1
ATOM 783 C CA . ALA A 1 98 ? 12.091 -11.049 -14.483 1.00 50.59 98 ALA A CA 1
ATOM 784 C C . ALA A 1 98 ? 13.414 -11.741 -14.127 1.00 50.59 98 ALA A C 1
ATOM 786 O O . ALA A 1 98 ? 14.293 -11.892 -14.974 1.00 50.59 98 ALA A O 1
ATOM 787 N N . PHE A 1 99 ? 13.542 -12.200 -12.876 1.00 62.84 99 PHE A N 1
ATOM 788 C CA . PHE A 1 99 ? 14.786 -12.743 -12.335 1.00 62.84 99 PHE A CA 1
ATOM 789 C C . PHE A 1 99 ? 14.566 -13.985 -11.450 1.00 62.84 99 PHE A C 1
ATOM 791 O O . PHE A 1 99 ? 14.966 -14.001 -10.276 1.00 62.84 99 PHE A O 1
ATOM 798 N N . PRO A 1 100 ? 13.990 -15.075 -11.994 1.00 59.03 100 PRO A N 1
ATOM 799 C CA . PRO A 1 100 ? 13.630 -16.268 -11.219 1.00 59.03 100 PRO A CA 1
ATOM 800 C C . PRO A 1 100 ? 14.823 -16.876 -10.474 1.00 59.03 100 PRO A C 1
ATOM 802 O O . PRO A 1 100 ? 14.698 -17.341 -9.341 1.00 59.03 100 PRO A O 1
ATOM 805 N N . GLU A 1 101 ? 16.012 -16.825 -11.074 1.00 68.44 101 GLU A N 1
ATOM 806 C CA . GLU A 1 101 ? 17.232 -17.356 -10.468 1.00 68.44 101 GLU A CA 1
ATOM 807 C C . GLU A 1 101 ? 17.767 -16.504 -9.311 1.00 68.44 101 GLU A C 1
ATOM 809 O O . GLU A 1 101 ? 18.357 -17.042 -8.372 1.00 68.44 101 GLU A O 1
ATOM 814 N N . ILE A 1 102 ? 17.596 -15.179 -9.372 1.00 69.44 102 ILE A N 1
ATOM 815 C CA . ILE A 1 102 ? 17.995 -14.273 -8.286 1.00 69.44 102 ILE A CA 1
ATOM 816 C C . ILE A 1 102 ? 17.069 -14.514 -7.101 1.00 69.44 102 ILE A C 1
ATOM 818 O O . ILE A 1 102 ? 17.531 -14.719 -5.976 1.00 69.44 102 ILE A O 1
ATOM 822 N N . TYR A 1 103 ? 15.766 -14.577 -7.368 1.00 64.94 103 TYR A N 1
ATOM 823 C CA . TYR A 1 103 ? 14.766 -14.787 -6.336 1.00 64.94 103 TYR A CA 1
ATOM 824 C C . TYR A 1 103 ? 14.915 -16.153 -5.654 1.00 64.94 103 TYR A C 1
ATOM 826 O O . TYR A 1 103 ? 14.898 -16.227 -4.426 1.00 64.94 103 TYR A O 1
ATOM 834 N N . ALA A 1 104 ? 15.175 -17.224 -6.413 1.00 70.69 104 ALA A N 1
ATOM 835 C CA . ALA A 1 104 ? 15.457 -18.547 -5.852 1.00 70.69 104 ALA A CA 1
ATOM 836 C C . ALA A 1 104 ? 16.653 -18.531 -4.879 1.00 70.69 104 ALA A C 1
ATOM 838 O O . ALA A 1 104 ? 16.570 -19.077 -3.779 1.00 70.69 104 ALA A O 1
ATOM 839 N N . LYS A 1 105 ? 17.746 -17.836 -5.226 1.00 76.94 105 LYS A N 1
ATOM 840 C CA . LYS A 1 105 ? 18.925 -17.701 -4.346 1.00 76.94 105 LYS A CA 1
ATOM 841 C C . LYS A 1 105 ? 18.619 -16.904 -3.080 1.00 76.94 105 LYS A C 1
ATOM 843 O O . LYS A 1 105 ? 19.143 -17.223 -2.014 1.00 76.94 105 LYS A O 1
ATOM 848 N N . ILE A 1 106 ? 17.779 -15.873 -3.175 1.00 73.38 106 ILE A N 1
ATOM 849 C CA . ILE A 1 106 ? 17.323 -15.118 -2.003 1.00 73.38 106 ILE A CA 1
ATOM 850 C C . ILE A 1 106 ? 16.479 -16.023 -1.101 1.00 73.38 106 ILE A C 1
ATOM 852 O O . ILE A 1 106 ? 16.711 -16.050 0.106 1.00 73.38 106 ILE A O 1
ATOM 856 N N . GLN A 1 107 ? 15.578 -16.832 -1.661 1.00 66.94 107 GLN A N 1
ATOM 857 C CA . GLN A 1 107 ? 14.783 -17.793 -0.890 1.00 66.94 107 GLN A CA 1
ATOM 858 C C . GLN A 1 107 ? 15.658 -18.829 -0.169 1.00 66.94 107 GLN A C 1
ATOM 860 O O . GLN A 1 107 ? 15.451 -19.100 1.015 1.00 66.94 107 GLN A O 1
ATOM 865 N N . GLU A 1 108 ? 16.717 -19.327 -0.814 1.00 75.75 108 GLU A N 1
ATOM 866 C CA . GLU A 1 108 ? 17.708 -20.186 -0.152 1.00 75.75 108 GLU A CA 1
ATOM 867 C C . GLU A 1 108 ? 18.401 -19.495 1.033 1.00 75.75 108 GLU A C 1
ATOM 869 O O . GLU A 1 108 ? 18.735 -20.150 2.020 1.00 75.75 108 GLU A O 1
ATOM 874 N N . VAL A 1 109 ? 18.643 -18.180 0.968 1.00 73.50 109 VAL A N 1
ATOM 875 C CA . VAL A 1 109 ? 19.184 -17.403 2.098 1.00 73.50 109 VAL A CA 1
ATOM 876 C C . VAL A 1 109 ? 18.140 -17.244 3.201 1.00 73.50 109 VAL A C 1
ATOM 878 O O . VAL A 1 109 ? 18.467 -17.414 4.377 1.00 73.50 109 VAL A O 1
ATOM 881 N N . MET A 1 110 ? 16.889 -16.960 2.838 1.00 67.50 110 MET A N 1
ATOM 882 C CA . MET A 1 110 ? 15.798 -16.759 3.793 1.00 67.50 110 MET A CA 1
ATOM 883 C C . MET A 1 110 ? 15.468 -18.032 4.576 1.00 67.50 110 MET A C 1
ATOM 885 O O . MET A 1 110 ? 15.189 -17.943 5.775 1.00 67.50 110 MET A O 1
ATOM 889 N N . ALA A 1 111 ? 15.604 -19.201 3.947 1.00 75.19 111 ALA A N 1
ATOM 890 C CA . ALA A 1 111 ? 15.416 -20.507 4.574 1.00 75.19 111 ALA A CA 1
ATOM 891 C C . ALA A 1 111 ? 16.542 -20.915 5.547 1.00 75.19 111 ALA A C 1
ATOM 893 O O . ALA A 1 111 ? 16.374 -21.863 6.315 1.00 75.19 111 ALA A O 1
ATOM 894 N N . LYS A 1 112 ? 17.699 -20.233 5.549 1.00 76.50 112 LYS A N 1
ATOM 895 C CA . LYS A 1 112 ? 18.803 -20.557 6.469 1.00 76.50 112 LYS A CA 1
ATOM 896 C C . LYS A 1 112 ? 18.485 -20.110 7.894 1.00 76.50 112 LYS A C 1
ATOM 898 O O . LYS A 1 112 ? 18.009 -18.997 8.122 1.00 76.50 112 LYS A O 1
ATOM 903 N N . ASP A 1 113 ? 18.861 -20.941 8.862 1.00 88.31 113 ASP A N 1
ATOM 904 C CA . ASP A 1 113 ? 18.832 -20.597 10.286 1.00 88.31 113 ASP A CA 1
ATOM 905 C C . ASP A 1 113 ? 20.049 -19.726 10.656 1.00 88.31 113 ASP A C 1
ATOM 907 O O . ASP A 1 113 ? 21.072 -20.187 11.166 1.00 88.31 113 ASP A O 1
ATOM 911 N N . ILE A 1 114 ? 19.985 -18.453 10.261 1.00 86.06 114 ILE A N 1
ATOM 912 C CA . ILE A 1 114 ? 20.995 -17.419 10.519 1.00 86.06 114 ILE A CA 1
ATOM 913 C C . ILE A 1 114 ? 20.307 -16.119 10.957 1.00 86.06 114 ILE A C 1
ATOM 915 O O . ILE A 1 114 ? 19.122 -15.921 10.694 1.00 86.06 114 ILE A O 1
ATOM 919 N N . SER A 1 115 ? 21.054 -15.210 11.596 1.00 82.31 115 SER A N 1
ATOM 920 C CA . SER A 1 115 ? 20.495 -13.934 12.069 1.00 82.31 115 SER A CA 1
ATOM 921 C C . SER A 1 115 ? 19.980 -13.052 10.927 1.00 82.31 115 SER A C 1
ATOM 923 O O . SER A 1 115 ? 20.480 -13.120 9.799 1.00 82.31 115 SER A O 1
ATOM 925 N N . LYS A 1 116 ? 19.019 -12.175 11.241 1.00 60.56 116 LYS A N 1
ATOM 926 C CA . LYS A 1 116 ? 18.412 -11.216 10.305 1.00 60.56 116 LYS A CA 1
ATOM 927 C C . LYS A 1 116 ? 19.458 -10.338 9.618 1.00 60.56 116 LYS A C 1
ATOM 929 O O . LYS A 1 116 ? 19.413 -10.173 8.402 1.00 60.56 116 LYS A O 1
ATOM 934 N N . GLU A 1 117 ? 20.462 -9.862 10.356 1.00 72.81 117 GLU A N 1
ATOM 935 C CA . GLU A 1 117 ? 21.560 -9.062 9.800 1.00 72.81 117 GLU A CA 1
ATOM 936 C C . GLU A 1 117 ? 22.373 -9.853 8.773 1.00 72.81 117 GLU A C 1
ATOM 938 O O . GLU A 1 117 ? 22.746 -9.312 7.735 1.00 72.81 117 GLU A O 1
ATOM 943 N N . LYS A 1 118 ? 22.612 -11.148 9.022 1.00 70.31 118 LYS A N 1
ATOM 944 C CA . LYS A 1 118 ? 23.325 -12.016 8.077 1.00 70.31 118 LYS A CA 1
ATOM 945 C C . LYS A 1 118 ? 22.485 -12.366 6.855 1.00 70.31 118 LYS A C 1
ATOM 947 O O . LYS A 1 118 ? 23.051 -12.472 5.769 1.00 70.31 118 LYS A O 1
ATOM 952 N N . LYS A 1 119 ? 21.166 -12.544 7.009 1.00 63.09 119 LYS A N 1
ATOM 953 C CA . LYS A 1 119 ? 20.249 -12.699 5.866 1.00 63.09 119 LYS A CA 1
ATOM 954 C C . LYS A 1 119 ? 20.298 -11.450 4.996 1.00 63.09 119 LYS A C 1
ATOM 956 O O . LYS A 1 119 ? 20.567 -11.566 3.807 1.00 63.09 119 LYS A O 1
ATOM 961 N N . LYS A 1 120 ? 20.166 -10.266 5.606 1.00 61.34 120 LYS A N 1
ATOM 962 C CA . LYS A 1 120 ? 20.276 -8.975 4.917 1.00 61.34 120 LYS A CA 1
ATOM 963 C C . LYS A 1 120 ? 21.608 -8.841 4.177 1.00 61.34 120 LYS A C 1
ATOM 965 O O . LYS A 1 120 ? 21.606 -8.594 2.983 1.00 61.34 120 LYS A O 1
ATOM 970 N N . GLU A 1 121 ? 22.736 -9.084 4.844 1.00 75.25 121 GLU A N 1
ATOM 971 C CA . GLU A 1 121 ? 24.064 -8.992 4.219 1.00 75.25 121 GLU A CA 1
ATOM 972 C C . GLU A 1 121 ? 24.218 -9.934 3.009 1.00 75.25 121 GLU A C 1
ATOM 974 O O . GLU A 1 121 ? 24.822 -9.568 2.000 1.00 75.25 121 GLU A O 1
ATOM 979 N N . GLN A 1 122 ? 23.697 -11.163 3.091 1.00 75.88 122 GLN A N 1
ATOM 980 C CA . GLN A 1 122 ? 23.774 -12.132 1.993 1.00 75.88 122 GLN A CA 1
ATOM 981 C C . GLN A 1 122 ? 22.843 -11.769 0.834 1.00 75.88 122 GLN A C 1
ATOM 983 O O . GLN A 1 122 ? 23.260 -11.870 -0.318 1.00 75.88 122 GLN A O 1
ATOM 988 N N . THR A 1 123 ? 21.627 -11.313 1.129 1.00 68.88 123 THR A N 1
ATOM 989 C CA . THR A 1 123 ? 20.675 -10.821 0.128 1.00 68.88 123 THR A CA 1
ATOM 990 C C . THR A 1 123 ? 21.211 -9.574 -0.577 1.00 68.88 123 THR A C 1
ATOM 992 O O . THR A 1 123 ? 21.200 -9.527 -1.803 1.00 68.88 123 THR A O 1
ATOM 995 N N . ASP A 1 124 ? 21.791 -8.621 0.160 1.00 71.12 124 ASP A N 1
ATOM 996 C CA . ASP A 1 124 ? 22.411 -7.412 -0.400 1.00 71.12 124 ASP A CA 1
ATOM 997 C C . ASP A 1 124 ? 23.568 -7.767 -1.356 1.00 71.12 124 ASP A C 1
ATOM 999 O O . ASP A 1 124 ? 23.711 -7.164 -2.417 1.00 71.12 124 ASP A O 1
ATOM 1003 N N . LYS A 1 125 ? 24.374 -8.793 -1.037 1.00 81.94 125 LYS A N 1
ATOM 1004 C CA . LYS A 1 125 ? 25.440 -9.288 -1.933 1.00 81.94 125 LYS A CA 1
ATOM 1005 C C . LYS A 1 125 ? 24.904 -9.955 -3.197 1.00 81.94 125 LYS A C 1
ATOM 1007 O O . LYS A 1 125 ? 25.558 -9.872 -4.234 1.00 81.94 125 LYS A O 1
ATOM 1012 N N . ILE A 1 126 ? 23.771 -10.653 -3.105 1.00 77.69 126 ILE A N 1
ATOM 1013 C CA . ILE A 1 126 ? 23.112 -11.248 -4.273 1.00 77.69 126 ILE A CA 1
ATOM 1014 C C . ILE A 1 126 ? 22.633 -10.124 -5.194 1.00 77.69 126 ILE A C 1
ATOM 1016 O O . ILE A 1 126 ? 22.986 -10.139 -6.368 1.00 77.69 126 ILE A O 1
ATOM 1020 N N . TRP A 1 127 ? 21.945 -9.114 -4.657 1.00 69.38 127 TRP A N 1
ATOM 1021 C CA . TRP A 1 127 ? 21.508 -7.953 -5.434 1.00 69.38 127 TRP A CA 1
ATOM 1022 C C . TRP A 1 127 ? 22.672 -7.186 -6.058 1.00 69.38 127 TRP A C 1
ATOM 1024 O O . TRP A 1 127 ? 22.664 -6.954 -7.259 1.00 69.38 127 TRP A O 1
ATOM 1034 N N . ALA A 1 128 ? 23.718 -6.880 -5.286 1.00 78.12 128 ALA A N 1
ATOM 1035 C CA . ALA A 1 128 ? 24.886 -6.158 -5.793 1.00 78.12 128 ALA A CA 1
ATOM 1036 C C . ALA A 1 128 ? 25.609 -6.904 -6.929 1.00 78.12 128 ALA A C 1
ATOM 1038 O O . ALA A 1 128 ? 26.191 -6.286 -7.813 1.00 78.12 128 ALA A O 1
ATOM 1039 N N . LYS A 1 129 ? 25.584 -8.244 -6.931 1.00 79.81 129 LYS A N 1
ATOM 1040 C CA . LYS A 1 129 ? 26.186 -9.046 -8.007 1.00 79.81 129 LYS A CA 1
ATOM 1041 C C . LYS A 1 129 ? 25.377 -8.996 -9.308 1.00 79.81 129 LYS A C 1
ATOM 1043 O O . LYS A 1 129 ? 25.938 -9.245 -10.370 1.00 79.81 129 LYS A O 1
ATOM 1048 N N . HIS A 1 130 ? 24.089 -8.708 -9.200 1.00 70.38 130 HIS A N 1
ATOM 1049 C CA . HIS A 1 130 ? 23.132 -8.684 -10.299 1.00 70.38 130 HIS A CA 1
ATOM 1050 C C . HIS A 1 130 ? 22.627 -7.258 -10.584 1.00 70.38 130 HIS A C 1
ATOM 1052 O O . HIS A 1 130 ? 21.595 -7.075 -11.220 1.00 70.38 130 HIS A O 1
ATOM 1058 N N . GLU A 1 131 ? 23.358 -6.240 -10.119 1.00 70.56 131 GLU A N 1
ATOM 1059 C CA . GLU A 1 131 ? 23.025 -4.827 -10.328 1.00 70.56 131 GLU A CA 1
ATOM 1060 C C . GLU A 1 131 ? 22.973 -4.473 -11.822 1.00 70.56 131 GLU A C 1
ATOM 1062 O O . GLU A 1 131 ? 22.111 -3.710 -12.246 1.00 70.56 131 GLU A O 1
ATOM 1067 N N . ASP A 1 132 ? 23.859 -5.059 -12.631 1.00 67.06 132 ASP A N 1
ATOM 1068 C CA . ASP A 1 132 ? 23.884 -4.829 -14.078 1.00 67.06 132 ASP A CA 1
ATOM 1069 C C . ASP A 1 132 ? 22.711 -5.519 -14.799 1.00 67.06 132 ASP A C 1
ATOM 1071 O O . ASP A 1 132 ? 22.161 -4.937 -15.727 1.00 67.06 132 ASP A O 1
ATOM 1075 N N . ASP A 1 133 ? 22.258 -6.689 -14.326 1.00 60.75 133 ASP A N 1
ATOM 1076 C CA . ASP A 1 133 ? 21.053 -7.356 -14.852 1.00 60.75 133 ASP A CA 1
ATOM 1077 C C . ASP A 1 133 ? 19.791 -6.522 -14.550 1.00 60.75 133 ASP A C 1
ATOM 1079 O O . ASP A 1 133 ? 18.850 -6.487 -15.341 1.00 60.75 133 ASP A O 1
ATOM 1083 N N . MET A 1 134 ? 19.778 -5.817 -13.410 1.00 62.31 134 MET A N 1
ATOM 1084 C CA . MET A 1 134 ? 18.713 -4.867 -13.075 1.00 62.31 134 MET A CA 1
ATOM 1085 C C . MET A 1 134 ? 18.753 -3.634 -13.979 1.00 62.31 134 MET A C 1
ATOM 1087 O O . MET A 1 134 ? 17.707 -3.223 -14.460 1.00 62.31 134 MET A O 1
ATOM 1091 N N . LYS A 1 135 ? 19.944 -3.093 -14.273 1.00 63.91 135 LYS A N 1
ATOM 1092 C CA . LYS A 1 135 ? 20.094 -1.977 -15.223 1.00 63.91 135 LYS A CA 1
ATOM 1093 C C . LYS A 1 135 ? 19.676 -2.359 -16.638 1.00 63.91 135 LYS A C 1
ATOM 1095 O O . LYS A 1 135 ? 19.027 -1.568 -17.300 1.00 63.91 135 LYS A O 1
ATOM 1100 N N . GLU A 1 136 ? 20.013 -3.561 -17.103 1.00 57.12 136 GLU A N 1
ATOM 1101 C CA . GLU A 1 136 ? 19.586 -4.040 -18.424 1.00 57.12 136 GLU A CA 1
ATOM 1102 C C . GLU A 1 136 ? 18.061 -4.221 -18.493 1.00 57.12 136 GLU A C 1
ATOM 1104 O O . GLU A 1 136 ? 17.450 -3.967 -19.530 1.00 57.12 136 GLU A O 1
ATOM 1109 N N . PHE A 1 137 ? 17.427 -4.607 -17.383 1.00 55.81 137 PHE A N 1
ATOM 1110 C CA . PHE A 1 137 ? 15.972 -4.610 -17.271 1.00 55.81 137 PHE A CA 1
ATOM 1111 C C . PHE A 1 137 ? 15.388 -3.198 -17.239 1.00 55.81 137 PHE A C 1
ATOM 1113 O O . PHE A 1 137 ? 14.418 -2.958 -17.948 1.00 55.81 137 PHE A O 1
ATOM 1120 N N . ASP A 1 138 ? 15.982 -2.265 -16.495 1.00 54.66 138 ASP A N 1
ATOM 1121 C CA . ASP A 1 138 ? 15.574 -0.856 -16.493 1.00 54.66 138 ASP A CA 1
ATOM 1122 C C . ASP A 1 138 ? 15.673 -0.264 -17.913 1.00 54.66 138 ASP A C 1
ATOM 1124 O O . ASP A 1 138 ? 14.712 0.323 -18.407 1.00 54.66 138 ASP A O 1
ATOM 1128 N N . ASP A 1 139 ? 16.771 -0.531 -18.628 1.00 55.78 139 ASP A N 1
ATOM 1129 C CA . ASP A 1 139 ? 16.969 -0.146 -20.029 1.00 55.78 139 ASP A CA 1
ATOM 1130 C C . ASP A 1 139 ? 15.955 -0.841 -20.957 1.00 55.78 139 ASP A C 1
ATOM 1132 O O . ASP A 1 139 ? 15.438 -0.236 -21.899 1.00 55.78 139 ASP A O 1
ATOM 1136 N N . TYR A 1 140 ? 15.647 -2.123 -20.735 1.00 51.53 140 TYR A N 1
ATOM 1137 C CA . TYR A 1 140 ? 14.611 -2.837 -21.486 1.00 51.53 140 TYR A CA 1
ATOM 1138 C C . TYR A 1 140 ? 13.241 -2.199 -21.253 1.00 51.53 140 TYR A C 1
ATOM 1140 O O . TYR A 1 140 ? 12.500 -1.989 -22.209 1.00 51.53 140 TYR A O 1
ATOM 1148 N N . VAL A 1 141 ? 12.910 -1.850 -20.012 1.00 51.88 141 VAL A N 1
ATOM 1149 C CA . VAL A 1 141 ? 11.687 -1.132 -19.665 1.00 51.88 141 VAL A CA 1
ATOM 1150 C C . VAL A 1 141 ? 11.652 0.213 -20.388 1.00 51.88 141 VAL A C 1
ATOM 1152 O O . VAL A 1 141 ? 10.688 0.463 -21.099 1.00 51.88 141 VAL A O 1
ATOM 1155 N N . GLU A 1 142 ? 12.712 1.020 -20.338 1.00 53.00 142 GLU A N 1
ATOM 1156 C CA . GLU A 1 142 ? 12.794 2.295 -21.070 1.00 53.00 142 GLU A CA 1
ATOM 1157 C C . GLU A 1 142 ? 12.626 2.149 -22.596 1.00 53.00 142 GLU A C 1
ATOM 1159 O O . GLU A 1 142 ? 12.105 3.053 -23.251 1.00 53.00 142 GLU A O 1
ATOM 1164 N N . ASN A 1 143 ? 13.050 1.018 -23.173 1.00 50.53 143 ASN A N 1
ATOM 1165 C CA . ASN A 1 143 ? 13.013 0.761 -24.617 1.00 50.53 143 ASN A CA 1
ATOM 1166 C C . ASN A 1 143 ? 11.764 -0.000 -25.108 1.00 50.53 143 ASN A C 1
ATOM 1168 O O . ASN A 1 143 ? 11.607 -0.186 -26.319 1.00 50.53 143 ASN A O 1
ATOM 1172 N N . ASN A 1 144 ? 10.882 -0.446 -24.212 1.00 45.88 144 ASN A N 1
ATOM 1173 C CA . ASN A 1 144 ? 9.577 -1.025 -24.551 1.00 45.88 144 ASN A CA 1
ATOM 1174 C C . ASN A 1 144 ? 8.465 0.003 -24.276 1.00 45.88 144 ASN A C 1
ATOM 1176 O O . ASN A 1 144 ? 8.700 0.979 -23.575 1.00 45.88 144 ASN A O 1
ATOM 1180 N N . GLU A 1 145 ? 7.270 -0.164 -24.860 1.00 49.69 145 GLU A N 1
ATOM 1181 C CA . GLU A 1 145 ? 6.148 0.794 -24.756 1.00 49.69 145 GLU A CA 1
ATOM 1182 C C . GLU A 1 145 ? 5.614 0.922 -23.314 1.00 49.69 145 GLU A C 1
ATOM 1184 O O . GLU A 1 145 ? 4.557 0.408 -22.954 1.00 49.69 145 GLU A O 1
ATOM 1189 N N . VAL A 1 146 ? 6.360 1.623 -22.463 1.00 53.66 146 VAL A N 1
ATOM 1190 C CA . VAL A 1 146 ? 5.933 2.024 -21.129 1.00 53.66 146 VAL A CA 1
ATOM 1191 C C . VAL A 1 146 ? 4.916 3.128 -21.301 1.00 53.66 146 VAL A C 1
ATOM 1193 O O . VAL A 1 146 ? 5.179 4.170 -21.905 1.00 53.66 146 VAL A O 1
ATOM 1196 N N . THR A 1 147 ? 3.721 2.892 -20.777 1.00 54.00 147 THR A N 1
ATOM 1197 C CA . THR A 1 147 ? 2.694 3.920 -20.790 1.00 54.00 147 THR A CA 1
ATOM 1198 C C . THR A 1 147 ? 2.965 4.902 -19.655 1.00 54.00 147 THR A C 1
ATOM 1200 O O . THR A 1 147 ? 2.815 4.569 -18.476 1.00 54.00 147 THR A O 1
ATOM 1203 N N . PHE A 1 148 ? 3.360 6.117 -20.023 1.00 61.94 148 PHE A N 1
ATOM 1204 C CA . PHE A 1 148 ? 3.502 7.234 -19.099 1.00 61.94 148 PHE A CA 1
ATOM 1205 C C . PHE A 1 148 ? 2.159 7.942 -18.926 1.00 61.94 148 PHE A C 1
ATOM 1207 O O . PHE A 1 148 ? 1.440 8.188 -19.893 1.00 61.94 148 PHE A O 1
ATOM 1214 N N . PHE A 1 149 ? 1.830 8.282 -17.689 1.00 64.31 149 PHE A N 1
ATOM 1215 C CA . PHE A 1 149 ? 0.757 9.205 -17.369 1.00 64.31 149 PHE A CA 1
ATOM 1216 C C . PHE A 1 149 ? 1.248 10.641 -17.582 1.00 64.31 149 PHE A C 1
ATOM 1218 O O . PHE A 1 149 ? 2.388 10.971 -17.244 1.00 64.31 149 PHE A O 1
ATOM 1225 N N . ASP A 1 150 ? 0.368 11.511 -18.080 1.00 66.00 150 ASP A N 1
ATOM 1226 C CA . ASP A 1 150 ? 0.654 12.949 -18.188 1.00 66.00 150 ASP A CA 1
ATOM 1227 C C . ASP A 1 150 ? 0.968 13.573 -16.814 1.00 66.00 150 ASP A C 1
ATOM 1229 O O . ASP A 1 150 ? 1.779 14.495 -16.710 1.00 66.00 150 ASP A O 1
ATOM 1233 N N . ASP A 1 151 ? 0.373 13.016 -15.753 1.00 74.31 151 ASP A N 1
ATOM 1234 C CA . ASP A 1 151 ? 0.556 13.412 -14.359 1.00 74.31 151 ASP A CA 1
ATOM 1235 C C . ASP A 1 151 ? 0.721 12.204 -13.426 1.00 74.31 151 ASP A C 1
ATOM 1237 O O . ASP A 1 151 ? 0.468 11.063 -13.799 1.00 74.31 151 ASP A O 1
ATOM 1241 N N . TYR A 1 152 ? 1.138 12.447 -12.181 1.00 81.62 152 TYR A N 1
ATOM 1242 C CA . TYR A 1 152 ? 1.200 11.395 -11.161 1.00 81.62 152 TYR A CA 1
ATOM 1243 C C . TYR A 1 152 ? -0.185 10.788 -10.905 1.00 81.62 152 TYR A C 1
ATOM 1245 O O . TYR A 1 152 ? -1.110 11.487 -10.491 1.00 81.62 152 TYR A O 1
ATOM 1253 N N . ALA A 1 153 ? -0.298 9.475 -11.093 1.00 83.44 153 ALA A N 1
ATOM 1254 C CA . ALA A 1 153 ? -1.531 8.724 -10.917 1.00 83.44 153 ALA A CA 1
ATOM 1255 C C . ALA A 1 153 ? -1.407 7.753 -9.739 1.00 83.44 153 ALA A C 1
ATOM 1257 O O . ALA A 1 153 ? -0.363 7.131 -9.545 1.00 83.44 153 ALA A O 1
ATOM 1258 N N . LEU A 1 154 ? -2.474 7.612 -8.954 1.00 85.75 154 LEU A N 1
ATOM 1259 C CA . LEU A 1 154 ? -2.510 6.704 -7.812 1.00 85.75 154 LEU A CA 1
ATOM 1260 C C . LEU A 1 154 ? -2.459 5.236 -8.256 1.00 85.75 154 LEU A C 1
ATOM 1262 O O . LEU A 1 154 ? -3.369 4.777 -8.948 1.00 85.75 154 LEU A O 1
ATOM 1266 N N . ILE A 1 155 ? -1.449 4.485 -7.813 1.00 82.44 155 ILE A N 1
ATOM 1267 C CA . ILE A 1 155 ? -1.255 3.074 -8.199 1.00 82.44 155 ILE A CA 1
ATOM 1268 C C . ILE A 1 155 ? -1.440 2.122 -7.022 1.00 82.44 155 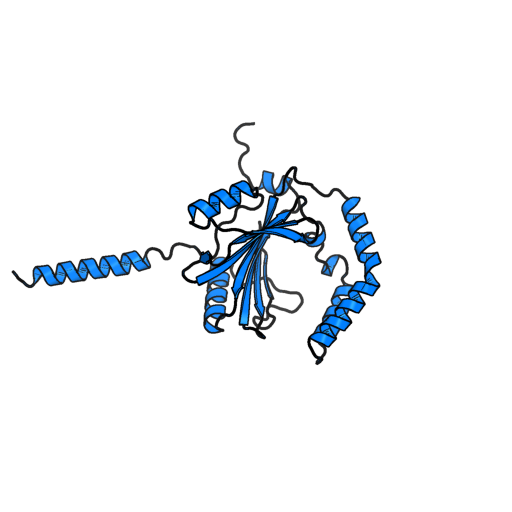ILE A C 1
ATOM 1270 O O . ILE A 1 155 ? -1.986 1.031 -7.206 1.00 82.44 155 ILE A O 1
ATOM 1274 N N . SER A 1 156 ? -1.019 2.519 -5.820 1.00 86.56 156 SER A N 1
ATOM 1275 C CA . SER A 1 156 ? -1.182 1.693 -4.627 1.00 86.56 156 SER A CA 1
ATOM 1276 C C . SER A 1 156 ? -1.471 2.500 -3.368 1.00 86.56 156 SER A C 1
ATOM 1278 O O . SER A 1 156 ? -1.139 3.683 -3.257 1.00 86.56 156 SER A O 1
ATOM 1280 N N . VAL A 1 157 ? -2.108 1.836 -2.410 1.00 90.19 157 VAL A N 1
ATOM 1281 C CA . VAL A 1 157 ? -2.453 2.372 -1.096 1.00 90.19 157 VAL A CA 1
ATOM 1282 C C . VAL A 1 157 ? -2.070 1.366 -0.029 1.00 90.19 157 VAL A C 1
ATOM 1284 O O . VAL A 1 157 ? -2.498 0.216 -0.087 1.00 90.19 157 VAL A O 1
ATOM 1287 N N . ASN A 1 158 ? -1.304 1.820 0.957 1.00 91.69 158 ASN A N 1
ATOM 1288 C CA . ASN A 1 158 ? -0.860 1.019 2.088 1.00 91.69 158 ASN A CA 1
ATOM 1289 C C . ASN A 1 158 ? -1.519 1.512 3.374 1.00 91.69 158 ASN A C 1
ATOM 1291 O O . ASN A 1 158 ? -1.509 2.708 3.672 1.00 91.69 158 ASN A O 1
ATOM 1295 N N . TYR A 1 159 ? -2.052 0.575 4.150 1.00 92.50 159 TYR A N 1
ATOM 1296 C CA . TYR A 1 159 ? -2.588 0.783 5.488 1.00 92.50 159 TYR A CA 1
ATOM 1297 C C . TYR A 1 159 ? -1.663 0.100 6.485 1.00 92.50 159 TYR A C 1
ATOM 1299 O O . TYR A 1 159 ? -1.660 -1.126 6.586 1.00 92.50 159 TYR A O 1
ATOM 1307 N N . TYR A 1 160 ? -0.899 0.881 7.238 1.00 93.56 160 TYR A N 1
ATOM 1308 C CA . TYR A 1 160 ? -0.025 0.368 8.284 1.00 93.56 160 TYR A CA 1
ATOM 1309 C C . TYR A 1 160 ? -0.673 0.557 9.658 1.00 93.56 160 TYR A C 1
ATOM 1311 O O . TYR A 1 160 ? -0.862 1.683 10.122 1.00 93.56 160 TYR A O 1
ATOM 1319 N N . TYR A 1 161 ? -1.006 -0.553 10.314 1.00 89.75 161 TYR A N 1
ATOM 1320 C CA . TYR A 1 161 ? -1.666 -0.582 11.626 1.00 89.75 161 TYR A CA 1
ATOM 1321 C C . TYR A 1 161 ? -0.679 -0.523 12.800 1.00 89.75 161 TYR A C 1
ATOM 1323 O O . TYR A 1 161 ? -1.100 -0.481 13.957 1.00 89.75 161 TYR A O 1
ATOM 1331 N N . GLY A 1 162 ? 0.631 -0.550 12.532 1.00 86.19 162 GLY A N 1
ATOM 1332 C CA . GLY A 1 162 ? 1.628 -0.719 13.585 1.00 86.19 162 GLY A CA 1
ATOM 1333 C C . GLY A 1 162 ? 1.455 -2.045 14.323 1.00 86.19 162 GLY A C 1
ATOM 1334 O O . GLY A 1 162 ? 0.941 -3.011 13.764 1.00 86.19 162 GLY A O 1
ATOM 1335 N N . ILE A 1 163 ? 1.891 -2.075 15.584 1.00 89.44 163 ILE A N 1
ATOM 1336 C CA . ILE A 1 163 ? 1.839 -3.260 16.449 1.00 89.44 163 ILE A CA 1
ATOM 1337 C C . ILE A 1 163 ? 0.381 -3.583 16.804 1.00 89.44 163 ILE A C 1
ATOM 1339 O O . ILE A 1 163 ? -0.297 -2.787 17.457 1.00 89.44 163 ILE A O 1
ATOM 1343 N N . ILE A 1 164 ? -0.082 -4.779 16.446 1.00 88.31 164 ILE A N 1
ATOM 1344 C CA . ILE A 1 164 ? -1.425 -5.283 16.753 1.00 88.31 164 ILE A CA 1
ATOM 1345 C C . ILE A 1 164 ? -1.378 -6.609 17.521 1.00 88.31 164 ILE A C 1
ATOM 1347 O O . ILE A 1 164 ? -0.377 -7.314 17.525 1.00 88.31 164 ILE A O 1
ATOM 1351 N N . SER A 1 165 ? -2.471 -6.980 18.192 1.00 89.19 165 SER A N 1
ATOM 1352 C CA . SER A 1 165 ? -2.583 -8.315 18.791 1.00 89.19 165 SER A CA 1
ATOM 1353 C C . SER A 1 165 ? -2.870 -9.379 17.729 1.00 89.19 165 SER A C 1
ATOM 1355 O O . SER A 1 165 ? -3.553 -9.101 16.744 1.00 89.19 165 SER A O 1
ATOM 1357 N N . GLU A 1 166 ? -2.460 -10.625 17.979 1.00 86.88 166 GLU A N 1
ATOM 1358 C CA . GLU A 1 166 ? -2.816 -11.773 17.123 1.00 86.88 166 GLU A CA 1
ATOM 1359 C C . GLU A 1 166 ? -4.335 -11.895 16.930 1.00 86.88 166 GLU A C 1
ATOM 1361 O O . GLU A 1 166 ? -4.814 -12.072 15.818 1.00 86.88 166 GLU A O 1
ATOM 1366 N N . SER A 1 167 ? -5.119 -11.683 17.993 1.00 88.25 167 SER A N 1
ATOM 1367 C CA . SER A 1 167 ? -6.586 -11.695 17.912 1.00 88.25 167 SER A CA 1
ATOM 1368 C C . SER A 1 167 ? -7.160 -10.617 16.988 1.00 88.25 167 SER A C 1
ATOM 1370 O O . SER A 1 167 ? -8.221 -10.806 16.395 1.00 88.25 167 SER A O 1
ATOM 1372 N N . LYS A 1 168 ? -6.484 -9.467 16.877 1.00 87.62 168 LYS A N 1
ATOM 1373 C CA . LYS A 1 168 ? -6.877 -8.390 15.968 1.00 87.62 168 LYS A CA 1
ATOM 1374 C C . LYS A 1 168 ? -6.486 -8.740 14.536 1.00 87.62 168 LYS A C 1
ATOM 1376 O O . LYS A 1 168 ? -7.295 -8.527 13.640 1.00 87.62 168 LYS A O 1
ATOM 1381 N N . PHE A 1 169 ? -5.304 -9.322 14.336 1.00 88.31 169 PHE A N 1
ATOM 1382 C CA . PHE A 1 169 ? -4.901 -9.874 13.044 1.00 88.31 169 PHE A CA 1
ATOM 1383 C C . PHE A 1 169 ? -5.907 -10.919 12.549 1.00 88.31 169 PHE A C 1
ATOM 1385 O O . PHE A 1 169 ? -6.372 -10.808 11.420 1.00 88.31 169 PHE A O 1
ATOM 1392 N N . ASP A 1 170 ? -6.300 -11.874 13.397 1.00 88.25 170 ASP A N 1
ATOM 1393 C CA . ASP A 1 170 ? -7.267 -12.917 13.044 1.00 88.25 170 ASP A CA 1
ATOM 1394 C C . ASP A 1 170 ? -8.599 -12.325 12.586 1.00 88.25 170 ASP A C 1
ATOM 1396 O O . ASP A 1 170 ? -9.123 -12.720 11.548 1.00 88.25 170 ASP A O 1
ATOM 1400 N N . LYS A 1 171 ? -9.102 -11.317 13.306 1.00 88.69 171 LYS A N 1
ATOM 1401 C CA . LYS A 1 171 ? -10.330 -10.612 12.933 1.00 88.69 171 LYS A CA 1
ATOM 1402 C C . LYS A 1 171 ? -10.200 -9.895 11.585 1.00 88.69 171 LYS A C 1
ATOM 1404 O O . LYS A 1 171 ? -11.112 -9.959 10.770 1.00 88.69 171 LYS A O 1
ATOM 1409 N N . ILE A 1 172 ? -9.083 -9.207 11.342 1.00 88.06 172 ILE A N 1
ATOM 1410 C CA . ILE A 1 172 ? -8.845 -8.522 10.064 1.00 88.06 172 ILE A CA 1
ATOM 1411 C C . ILE A 1 172 ? -8.737 -9.546 8.928 1.00 88.06 172 ILE A C 1
ATOM 1413 O O . ILE A 1 172 ? -9.308 -9.340 7.862 1.00 88.06 172 ILE A O 1
ATOM 1417 N N . TYR A 1 173 ? -8.053 -10.666 9.157 1.00 87.94 173 TYR A N 1
ATOM 1418 C CA . TYR A 1 173 ? -7.957 -11.756 8.192 1.00 87.94 173 TYR A CA 1
ATOM 1419 C C . TYR A 1 173 ? -9.336 -12.340 7.853 1.00 87.94 173 TYR A C 1
ATOM 1421 O O . TYR A 1 173 ? -9.658 -12.464 6.675 1.00 87.94 173 TYR A O 1
ATOM 1429 N N . GLU A 1 174 ? -10.167 -12.639 8.856 1.00 88.62 174 GLU A N 1
ATOM 1430 C CA . GLU A 1 174 ? -11.543 -13.114 8.655 1.00 88.62 174 GLU A CA 1
ATOM 1431 C C . GLU A 1 174 ? -12.373 -12.111 7.845 1.00 88.62 174 GLU A C 1
ATOM 1433 O O . GLU A 1 174 ? -13.003 -12.495 6.864 1.00 88.62 174 GLU A O 1
ATOM 1438 N N . ASN A 1 175 ? -12.291 -10.816 8.164 1.00 86.69 175 ASN A N 1
ATOM 1439 C CA . ASN A 1 175 ? -12.990 -9.772 7.409 1.00 86.69 175 ASN A CA 1
ATOM 1440 C C . ASN A 1 175 ? -12.534 -9.703 5.938 1.00 86.69 175 ASN A C 1
ATOM 1442 O O . ASN A 1 175 ? -13.344 -9.478 5.038 1.00 86.69 175 ASN A O 1
ATOM 1446 N N . MET A 1 176 ? -11.238 -9.898 5.676 1.00 86.62 176 MET A N 1
ATOM 1447 C CA . MET A 1 176 ? -10.686 -9.922 4.317 1.00 86.62 176 MET A CA 1
ATOM 1448 C C . MET A 1 176 ? -11.159 -11.157 3.542 1.00 86.62 176 MET A C 1
ATOM 1450 O O . MET A 1 176 ? -11.499 -11.033 2.365 1.00 86.62 176 MET A O 1
ATOM 1454 N N . VAL A 1 177 ? -11.235 -12.320 4.200 1.00 88.19 177 VAL A N 1
ATOM 1455 C CA . VAL A 1 177 ? -11.774 -13.558 3.614 1.00 88.19 177 VAL A CA 1
ATOM 1456 C C . VAL A 1 177 ? -13.266 -13.423 3.315 1.00 88.19 177 VAL A C 1
ATOM 1458 O O . VAL A 1 177 ? -13.702 -13.760 2.217 1.00 88.19 177 VAL A O 1
ATOM 1461 N N . ASP A 1 178 ? -14.045 -12.857 4.233 1.00 87.06 178 ASP A N 1
ATOM 1462 C CA . ASP A 1 178 ? -15.473 -12.611 4.018 1.00 87.06 178 ASP A CA 1
ATOM 1463 C C . ASP A 1 178 ? -15.718 -11.658 2.836 1.00 87.06 178 ASP A C 1
ATOM 1465 O O . ASP A 1 178 ? -16.682 -11.824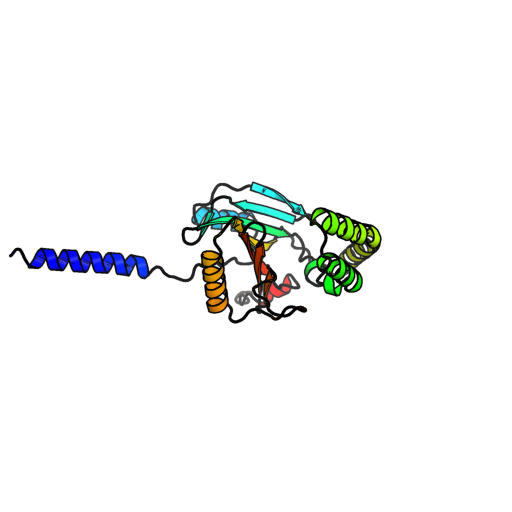 2.085 1.00 87.06 178 ASP A O 1
ATOM 1469 N N . LYS A 1 179 ? -14.833 -10.671 2.638 1.00 85.12 179 LYS A N 1
ATOM 1470 C CA . LYS A 1 179 ? -14.959 -9.662 1.577 1.00 85.12 179 LYS A CA 1
ATOM 1471 C C . LYS A 1 179 ? -14.484 -10.147 0.207 1.00 85.12 179 LYS A C 1
ATOM 1473 O O . LYS A 1 179 ? -15.132 -9.860 -0.799 1.00 85.12 179 LYS A O 1
ATOM 1478 N N . TYR A 1 180 ? -13.336 -10.815 0.148 1.00 83.31 180 TYR A N 1
ATOM 1479 C CA . TYR A 1 180 ? -12.656 -11.151 -1.110 1.00 83.31 180 TYR A CA 1
ATOM 1480 C C . TYR A 1 180 ? -12.656 -12.651 -1.428 1.00 83.31 180 TYR A C 1
ATOM 1482 O O . TYR A 1 180 ? -12.212 -13.044 -2.507 1.00 83.31 180 TYR A O 1
ATOM 1490 N N . GLY A 1 181 ? -13.181 -13.483 -0.529 1.00 87.62 181 GLY A N 1
ATOM 1491 C CA . GLY A 1 181 ? -13.090 -14.935 -0.599 1.00 87.62 181 GLY A CA 1
ATOM 1492 C C . GLY A 1 181 ? -11.747 -15.458 -0.092 1.00 87.62 181 GLY A C 1
ATOM 1493 O O . GLY A 1 181 ? -10.967 -14.754 0.549 1.00 87.62 181 GLY A O 1
ATOM 1494 N N . GLU A 1 182 ? -11.465 -16.722 -0.392 1.00 87.31 182 GLU A N 1
ATOM 1495 C CA . GLU A 1 182 ? -10.186 -17.341 -0.037 1.00 87.31 182 GLU A CA 1
ATOM 1496 C C . GLU A 1 182 ? -9.011 -16.642 -0.747 1.00 87.31 182 GLU A C 1
ATOM 1498 O O . GLU A 1 182 ? -9.139 -16.272 -1.920 1.00 87.31 182 GLU A O 1
ATOM 1503 N N . PRO A 1 183 ? -7.860 -16.466 -0.070 1.00 84.12 183 PRO A N 1
ATOM 1504 C CA . PRO A 1 183 ? -6.689 -15.854 -0.680 1.00 84.12 183 PRO A CA 1
ATOM 1505 C C . PRO A 1 183 ? -6.138 -16.698 -1.834 1.00 84.12 183 PRO A C 1
ATOM 1507 O O . PRO A 1 183 ? -6.301 -17.919 -1.900 1.00 84.12 183 PRO A O 1
ATOM 1510 N N . SER A 1 184 ? -5.441 -16.031 -2.748 1.00 75.94 184 SER A N 1
ATOM 1511 C CA . SER A 1 184 ? -4.753 -16.667 -3.863 1.00 75.94 184 SER A CA 1
ATOM 1512 C C . SER A 1 184 ? -3.629 -17.580 -3.358 1.00 75.94 184 SER A C 1
ATOM 1514 O O . SER A 1 184 ? -2.896 -17.212 -2.434 1.00 75.94 184 SER A O 1
ATOM 1516 N N . PRO A 1 185 ? -3.419 -18.750 -3.984 1.00 65.25 185 PRO A N 1
ATOM 1517 C CA . PRO A 1 185 ? -2.270 -19.583 -3.672 1.00 65.25 185 PRO A CA 1
ATOM 1518 C C . PRO A 1 185 ? -0.972 -18.851 -4.022 1.00 65.25 185 PRO A C 1
ATOM 1520 O O . PRO A 1 185 ? -0.822 -18.330 -5.126 1.00 65.25 185 PRO A O 1
ATOM 1523 N N . THR A 1 186 ? -0.015 -18.844 -3.096 1.00 62.31 186 THR A N 1
ATOM 1524 C CA . THR A 1 186 ? 1.363 -18.429 -3.394 1.00 62.31 186 THR A CA 1
ATOM 1525 C C . THR A 1 186 ? 2.171 -19.630 -3.901 1.00 62.31 186 THR A C 1
ATOM 1527 O O . THR A 1 186 ? 1.749 -20.775 -3.711 1.00 62.31 186 THR A O 1
ATOM 1530 N N . MET A 1 187 ? 3.341 -19.408 -4.521 1.00 47.34 187 MET A N 1
ATOM 1531 C CA . MET A 1 187 ? 4.241 -20.504 -4.948 1.00 47.34 187 MET A CA 1
ATOM 1532 C C . MET A 1 187 ? 4.633 -21.449 -3.796 1.00 47.34 187 MET A C 1
ATOM 1534 O O . MET A 1 187 ? 4.985 -22.601 -4.034 1.00 47.34 187 MET A O 1
ATOM 1538 N N . ASP A 1 188 ? 4.500 -20.971 -2.562 1.00 45.47 188 ASP A N 1
ATOM 1539 C CA . ASP A 1 188 ? 4.816 -21.657 -1.316 1.00 45.47 188 ASP A CA 1
ATOM 1540 C C . ASP A 1 188 ? 3.587 -22.268 -0.610 1.00 45.47 188 ASP A C 1
ATOM 1542 O O . ASP A 1 188 ? 3.725 -22.880 0.450 1.00 45.47 188 ASP A O 1
ATOM 1546 N N . GLY A 1 189 ? 2.386 -22.119 -1.183 1.00 49.81 189 GLY A N 1
ATOM 1547 C CA . GLY A 1 189 ? 1.104 -22.440 -0.547 1.00 49.81 189 GLY A CA 1
ATOM 1548 C C . GLY A 1 189 ? 0.475 -21.253 0.199 1.00 49.81 189 GLY A C 1
ATOM 1549 O O . GLY A 1 189 ? 1.088 -20.204 0.388 1.00 49.81 189 GLY A O 1
ATOM 1550 N N . ILE A 1 190 ? -0.794 -21.385 0.600 1.00 49.56 190 ILE A N 1
ATOM 1551 C CA . ILE A 1 190 ? -1.459 -20.421 1.495 1.00 49.56 190 ILE A CA 1
ATOM 1552 C C . ILE A 1 190 ? -1.089 -20.819 2.920 1.00 49.56 190 ILE A C 1
ATOM 1554 O O . ILE A 1 190 ? -1.772 -21.625 3.548 1.00 49.56 190 ILE A O 1
ATOM 1558 N N . GLU A 1 191 ? 0.013 -20.296 3.436 1.00 53.09 191 GLU A N 1
ATOM 1559 C CA . GLU A 1 191 ? 0.318 -20.424 4.856 1.00 53.09 191 GLU A CA 1
ATOM 1560 C C . GLU A 1 191 ? 0.017 -19.088 5.533 1.00 53.09 191 GLU A C 1
ATOM 1562 O O . GLU A 1 191 ? 0.750 -18.114 5.367 1.00 53.09 191 GLU A O 1
ATOM 1567 N N . LYS A 1 192 ? -1.040 -19.062 6.358 1.00 53.06 192 LYS A N 1
ATOM 1568 C CA . LYS A 1 192 ? -1.366 -17.962 7.293 1.00 53.06 192 LYS A CA 1
ATOM 1569 C C . LYS A 1 192 ? -0.160 -17.563 8.171 1.00 53.06 192 LYS A C 1
ATOM 1571 O O . LYS A 1 192 ? -0.126 -16.477 8.744 1.00 53.06 192 LYS A O 1
ATOM 1576 N N . ASP A 1 193 ? 0.842 -18.436 8.248 1.00 56.47 193 ASP A N 1
ATOM 1577 C CA . ASP A 1 193 ? 2.076 -18.277 9.007 1.00 56.47 193 ASP A CA 1
ATOM 1578 C C . ASP A 1 193 ? 3.197 -17.517 8.276 1.00 56.47 193 ASP A C 1
ATOM 1580 O O . ASP A 1 193 ? 4.144 -17.093 8.935 1.00 56.47 193 ASP A O 1
ATOM 1584 N N . ARG A 1 194 ? 3.120 -17.309 6.950 1.00 56.69 194 ARG A N 1
ATOM 1585 C CA . ARG A 1 194 ? 4.238 -16.744 6.157 1.00 56.69 194 ARG A CA 1
ATOM 1586 C C . ARG A 1 194 ? 4.213 -15.231 5.973 1.00 56.69 194 ARG A C 1
ATOM 1588 O O . ARG A 1 194 ? 5.019 -14.685 5.224 1.00 56.69 194 ARG A O 1
ATOM 1595 N N . GLY A 1 195 ? 3.319 -14.543 6.672 1.00 71.75 195 GLY A N 1
ATOM 1596 C CA . GLY A 1 195 ? 3.339 -13.088 6.767 1.00 71.75 195 GLY A CA 1
ATOM 1597 C C . GLY A 1 195 ? 3.042 -12.334 5.470 1.00 71.75 195 GLY A C 1
ATOM 1598 O O . GLY A 1 195 ? 3.078 -11.119 5.525 1.00 71.75 195 GLY A O 1
ATOM 1599 N N . TYR A 1 196 ? 2.723 -12.988 4.344 1.00 81.81 196 TYR A N 1
ATOM 1600 C CA . TYR A 1 196 ? 2.194 -12.367 3.120 1.00 81.81 196 TYR A CA 1
ATOM 1601 C C . TYR A 1 196 ? 1.035 -13.202 2.566 1.00 81.81 196 TYR A C 1
ATOM 1603 O O . TYR A 1 196 ? 1.198 -14.388 2.284 1.00 81.81 196 TYR A O 1
ATOM 1611 N N . ILE A 1 197 ? -0.134 -12.582 2.419 1.00 85.50 197 ILE A N 1
ATOM 1612 C CA . ILE A 1 197 ? -1.386 -13.236 2.031 1.00 85.50 197 ILE A CA 1
ATOM 1613 C C . ILE A 1 197 ? -2.027 -12.418 0.898 1.00 85.50 197 ILE A C 1
ATOM 1615 O O . ILE A 1 197 ? -2.551 -11.337 1.174 1.00 85.50 197 ILE A O 1
ATOM 1619 N N . PRO A 1 198 ? -1.966 -12.875 -0.367 1.00 85.50 198 PRO A N 1
ATOM 1620 C CA . PRO A 1 198 ? -2.496 -12.125 -1.503 1.00 85.50 198 PRO A CA 1
ATOM 1621 C C . PRO A 1 198 ? -3.920 -12.534 -1.896 1.00 85.50 198 PRO A C 1
ATOM 1623 O O . PRO A 1 198 ? -4.301 -13.695 -1.805 1.00 85.50 198 PRO A O 1
ATOM 1626 N N . TRP A 1 199 ? -4.663 -11.590 -2.464 1.00 83.88 199 TRP A N 1
ATOM 1627 C CA . TRP A 1 199 ? -5.883 -11.784 -3.240 1.00 83.88 199 TRP A CA 1
ATOM 1628 C C . TRP A 1 199 ? -5.688 -11.129 -4.605 1.00 83.88 199 TRP A C 1
ATOM 1630 O O . TRP A 1 199 ? -5.380 -9.939 -4.693 1.00 83.88 199 TRP A O 1
ATOM 1640 N N . HIS A 1 200 ? -5.889 -11.896 -5.675 1.00 78.12 200 HIS A N 1
ATOM 1641 C CA . HIS A 1 200 ? -5.833 -11.385 -7.044 1.00 78.12 200 HIS A CA 1
ATOM 1642 C C . HIS A 1 200 ? -7.260 -11.225 -7.559 1.00 78.12 200 HIS A C 1
ATOM 1644 O O . HIS A 1 200 ? -7.915 -12.205 -7.915 1.00 78.12 200 HIS A O 1
ATOM 1650 N N . LEU A 1 201 ? -7.756 -9.989 -7.551 1.00 74.62 201 LEU A N 1
ATOM 1651 C CA . LEU A 1 201 ? -9.081 -9.651 -8.062 1.00 74.62 201 LEU A CA 1
ATOM 1652 C C . LEU A 1 201 ? -8.973 -9.250 -9.538 1.00 74.62 201 LEU A C 1
ATOM 1654 O O . LEU A 1 201 ? -7.891 -9.225 -10.121 1.00 74.62 201 LEU A O 1
ATOM 1658 N N . LYS A 1 202 ? -10.107 -8.965 -10.181 1.00 72.94 202 LYS A N 1
ATOM 1659 C CA . LYS A 1 202 ? -10.131 -8.641 -11.615 1.00 72.94 202 LYS A CA 1
ATOM 1660 C C . LYS A 1 202 ? -9.383 -7.337 -11.925 1.00 72.94 202 LYS A C 1
ATOM 1662 O O . LYS A 1 202 ? -8.600 -7.285 -12.864 1.00 72.94 202 LYS A O 1
ATOM 1667 N N . ASP A 1 203 ? -9.655 -6.299 -11.149 1.00 67.44 203 ASP A N 1
ATOM 1668 C CA . ASP A 1 203 ? -9.249 -4.905 -11.363 1.00 67.44 203 ASP A CA 1
ATOM 1669 C C . ASP A 1 203 ? -8.107 -4.458 -10.440 1.00 67.44 203 ASP A C 1
ATOM 1671 O O . ASP A 1 203 ? -7.388 -3.504 -10.735 1.00 67.44 203 ASP A O 1
ATOM 1675 N N . LYS A 1 204 ? -7.905 -5.172 -9.335 1.00 76.62 204 LYS A N 1
ATOM 1676 C CA . LYS A 1 204 ? -6.890 -4.869 -8.328 1.00 76.62 204 LYS A CA 1
ATOM 1677 C C . LYS A 1 204 ? -6.379 -6.126 -7.651 1.00 76.62 204 LYS A C 1
ATOM 1679 O O . LYS A 1 204 ? -6.993 -7.190 -7.711 1.00 76.62 204 LYS A O 1
ATOM 1684 N N . SER A 1 205 ? -5.273 -5.988 -6.955 1.00 81.50 205 SER A N 1
ATOM 1685 C CA . SER A 1 205 ? -4.797 -6.979 -6.013 1.00 81.50 205 SER A CA 1
ATOM 1686 C C . SER A 1 205 ? -4.767 -6.369 -4.623 1.00 81.50 205 SER A C 1
ATOM 1688 O O . SER A 1 205 ? -4.619 -5.158 -4.440 1.00 81.50 205 SER A O 1
ATOM 1690 N N . VAL A 1 206 ? -4.956 -7.236 -3.642 1.00 86.12 206 VAL A N 1
ATOM 1691 C CA . VAL A 1 206 ? -4.903 -6.886 -2.231 1.00 86.12 206 VAL A CA 1
ATOM 1692 C C . VAL A 1 206 ? -3.917 -7.829 -1.579 1.00 86.12 206 VAL A C 1
ATOM 1694 O O . VAL A 1 206 ? -3.918 -9.020 -1.877 1.00 86.12 206 VAL A O 1
ATOM 1697 N N . SER A 1 207 ? -3.084 -7.332 -0.682 1.00 87.31 207 SER A N 1
ATOM 1698 C CA . SER A 1 207 ? -2.248 -8.196 0.134 1.00 87.31 207 SER A CA 1
ATOM 1699 C C . SER A 1 207 ? -2.262 -7.776 1.580 1.00 87.31 207 SER A C 1
ATOM 1701 O O . SER A 1 207 ? -2.233 -6.593 1.903 1.00 87.31 207 SER A O 1
ATOM 1703 N N . LEU A 1 208 ? -2.273 -8.776 2.446 1.00 88.94 208 LEU A N 1
ATOM 1704 C CA . LEU A 1 208 ? -2.123 -8.608 3.873 1.00 88.94 208 LEU A CA 1
ATOM 1705 C C . LEU A 1 208 ? -0.735 -9.098 4.272 1.00 88.94 208 LEU A C 1
ATOM 1707 O O . LEU A 1 208 ? -0.360 -10.230 3.958 1.00 88.94 208 LEU A O 1
ATOM 1711 N N . ARG A 1 209 ? 0.021 -8.246 4.963 1.00 88.62 209 ARG A N 1
ATOM 1712 C CA . ARG A 1 209 ? 1.355 -8.554 5.456 1.00 88.62 209 ARG A CA 1
ATOM 1713 C C . ARG A 1 209 ? 1.402 -8.464 6.973 1.00 88.62 209 ARG A C 1
ATOM 1715 O O . ARG A 1 209 ? 1.150 -7.402 7.526 1.00 88.62 209 ARG A O 1
ATOM 1722 N N . TYR A 1 210 ? 1.724 -9.567 7.638 1.00 87.62 210 TYR A N 1
ATOM 1723 C CA . TYR A 1 210 ? 1.819 -9.621 9.096 1.00 87.62 210 TYR A CA 1
ATOM 1724 C C . TYR A 1 210 ? 3.207 -10.085 9.517 1.00 87.62 210 TYR A C 1
ATOM 1726 O O . TYR A 1 210 ? 3.585 -11.231 9.264 1.00 87.62 210 TYR A O 1
ATOM 1734 N N . ASP A 1 211 ? 3.968 -9.190 10.143 1.00 84.31 211 ASP A N 1
ATOM 1735 C CA . ASP A 1 211 ? 5.275 -9.511 10.703 1.00 84.31 211 ASP A CA 1
ATOM 1736 C C . ASP A 1 211 ? 5.103 -9.954 12.160 1.00 84.31 211 ASP A C 1
ATOM 1738 O O . ASP A 1 211 ? 4.688 -9.188 13.025 1.00 84.31 211 ASP A O 1
ATOM 1742 N N . ARG A 1 212 ? 5.408 -11.224 12.444 1.00 80.31 212 ARG A N 1
ATOM 1743 C CA . ARG A 1 212 ? 5.306 -11.795 13.797 1.00 80.31 212 ARG A CA 1
ATOM 1744 C C . ARG A 1 212 ? 6.433 -11.354 14.728 1.00 80.31 212 ARG A C 1
ATOM 1746 O O . ARG A 1 212 ? 6.303 -11.526 15.937 1.00 80.31 212 ARG A O 1
ATOM 1753 N N . GLU A 1 213 ? 7.545 -10.836 14.203 1.00 81.00 213 GLU A N 1
ATOM 1754 C CA . GLU A 1 213 ? 8.664 -10.387 15.040 1.00 81.00 213 GLU A CA 1
ATOM 1755 C C . GLU A 1 213 ? 8.286 -9.138 15.843 1.00 81.00 213 GLU A C 1
ATOM 1757 O O . GLU A 1 213 ? 8.647 -9.028 17.016 1.00 81.00 213 GLU A O 1
ATOM 1762 N N . ASP A 1 214 ? 7.538 -8.218 15.233 1.00 84.94 214 ASP A N 1
ATOM 1763 C CA . ASP A 1 214 ? 7.085 -6.976 15.865 1.00 84.94 214 ASP A CA 1
ATOM 1764 C C . ASP A 1 214 ? 5.556 -6.854 15.971 1.00 84.94 214 ASP A C 1
ATOM 1766 O O . ASP A 1 214 ? 5.049 -5.874 16.517 1.00 84.94 214 ASP A O 1
ATOM 1770 N N . ASN A 1 215 ? 4.826 -7.883 15.537 1.00 85.50 215 ASN A N 1
ATOM 1771 C CA . ASN A 1 215 ? 3.371 -7.917 15.421 1.00 85.50 215 ASN A CA 1
ATOM 1772 C C . ASN A 1 215 ? 2.804 -6.769 14.580 1.00 85.50 215 ASN A C 1
ATOM 1774 O O . ASN A 1 215 ? 1.696 -6.299 14.857 1.00 85.50 215 ASN A O 1
ATOM 1778 N N . SER A 1 216 ? 3.547 -6.293 13.583 1.00 89.25 216 SER A N 1
ATOM 1779 C CA . SER A 1 216 ? 3.064 -5.250 12.691 1.00 89.25 216 SER A CA 1
ATOM 1780 C C . SER A 1 216 ? 2.182 -5.803 11.578 1.00 89.25 216 SER A C 1
ATOM 1782 O O . SER A 1 216 ? 2.396 -6.904 11.067 1.00 89.25 216 SER A O 1
ATOM 1784 N N . LEU A 1 217 ? 1.157 -5.032 11.212 1.00 90.69 217 LEU A N 1
ATOM 1785 C CA . LEU A 1 217 ? 0.262 -5.351 10.107 1.00 90.69 217 LEU A CA 1
ATOM 1786 C C . LEU A 1 217 ? 0.265 -4.239 9.067 1.00 90.69 217 LEU A C 1
ATOM 1788 O O . LEU A 1 217 ? 0.051 -3.065 9.380 1.00 90.69 217 LEU A O 1
ATOM 1792 N N . GLU A 1 218 ? 0.409 -4.653 7.819 1.00 91.81 218 GLU A N 1
ATOM 1793 C CA . GLU A 1 218 ? 0.232 -3.831 6.638 1.00 91.81 218 GLU A CA 1
ATOM 1794 C C . GLU A 1 218 ? -0.826 -4.462 5.729 1.00 91.81 218 GLU A C 1
ATOM 1796 O O . GLU A 1 218 ? -0.866 -5.680 5.539 1.00 91.81 218 GLU A O 1
ATOM 1801 N N . ILE A 1 219 ? -1.698 -3.633 5.168 1.00 90.75 219 ILE A N 1
ATOM 1802 C CA . ILE A 1 219 ? -2.604 -4.034 4.096 1.00 90.75 219 ILE A CA 1
ATOM 1803 C C . ILE A 1 219 ? -2.299 -3.155 2.893 1.00 90.75 219 ILE A C 1
ATOM 1805 O O . ILE A 1 219 ? -2.432 -1.936 2.972 1.00 90.75 219 ILE A O 1
ATOM 1809 N N . GLU A 1 220 ? -1.914 -3.771 1.786 1.00 89.12 220 GLU A N 1
ATOM 1810 C CA . GLU A 1 220 ? -1.636 -3.084 0.530 1.00 89.12 220 GLU A CA 1
ATOM 1811 C C . GLU A 1 220 ? -2.750 -3.361 -0.478 1.00 89.12 220 GLU A C 1
ATOM 1813 O O . GLU A 1 220 ? -3.191 -4.496 -0.668 1.00 89.12 220 GLU A O 1
ATOM 1818 N N . TYR A 1 221 ? -3.167 -2.301 -1.154 1.00 86.31 221 TYR A N 1
ATOM 1819 C CA . TYR A 1 221 ? -4.067 -2.309 -2.291 1.00 86.31 221 TYR A CA 1
ATOM 1820 C C . TYR A 1 221 ? -3.310 -1.788 -3.493 1.00 86.31 221 TYR A C 1
ATOM 1822 O O . TYR A 1 221 ? -2.700 -0.726 -3.412 1.00 86.31 221 TYR A O 1
ATOM 1830 N N . PHE A 1 222 ? -3.390 -2.473 -4.625 1.00 81.88 222 PHE A N 1
ATOM 1831 C CA . PHE A 1 222 ? -2.782 -1.971 -5.846 1.00 81.88 222 PHE A CA 1
ATOM 1832 C C . PHE A 1 222 ? -3.573 -2.338 -7.081 1.00 81.88 222 PHE A C 1
ATOM 1834 O O . PHE A 1 222 ? -4.220 -3.381 -7.142 1.00 81.88 222 PHE A O 1
ATOM 1841 N N . THR A 1 223 ? -3.513 -1.465 -8.074 1.00 74.81 223 THR A N 1
ATOM 1842 C CA . THR A 1 223 ? -4.187 -1.718 -9.340 1.00 74.81 223 THR A CA 1
ATOM 1843 C C . THR A 1 223 ? -3.530 -2.853 -10.129 1.00 74.81 223 THR A C 1
ATOM 1845 O O . THR A 1 223 ? -2.308 -3.000 -10.123 1.00 74.81 223 THR A O 1
ATOM 1848 N N . ASN A 1 224 ? -4.353 -3.630 -10.842 1.00 65.75 224 ASN A N 1
ATOM 1849 C CA . ASN A 1 224 ? -3.895 -4.604 -11.836 1.00 65.75 224 ASN A CA 1
ATOM 1850 C C . ASN A 1 224 ? -3.802 -4.005 -13.252 1.00 65.75 224 ASN A C 1
ATOM 1852 O O . ASN A 1 224 ? -3.607 -4.763 -14.206 1.00 65.75 224 ASN A O 1
ATOM 1856 N N . TYR A 1 225 ? -3.982 -2.685 -13.417 1.00 61.62 225 TYR A N 1
ATOM 1857 C CA . TYR A 1 225 ? -3.862 -2.032 -14.724 1.00 61.62 225 TYR A CA 1
ATOM 1858 C C . TYR A 1 225 ? -2.510 -2.367 -15.350 1.00 61.62 225 TYR A C 1
ATOM 1860 O O . TYR A 1 225 ? -1.468 -2.180 -14.721 1.00 61.62 225 TYR A O 1
ATOM 1868 N N . ARG A 1 226 ? -2.535 -2.860 -16.590 1.00 51.56 226 ARG A N 1
ATOM 1869 C CA . ARG A 1 226 ? -1.327 -3.070 -17.392 1.00 51.56 226 ARG A CA 1
ATOM 1870 C C . ARG A 1 226 ? -1.037 -1.841 -18.248 1.00 51.56 226 ARG A C 1
ATOM 1872 O O . ARG A 1 226 ? 0.117 -1.601 -18.574 1.00 51.56 226 ARG A O 1
ATOM 1879 N N . THR A 1 227 ? -2.065 -1.052 -18.571 1.00 48.16 227 THR A N 1
ATOM 1880 C CA . THR A 1 227 ? -1.965 0.185 -19.362 1.00 48.16 227 THR A CA 1
ATOM 1881 C C . THR A 1 227 ? -2.924 1.279 -18.861 1.00 48.16 227 THR A C 1
ATOM 1883 O O . THR A 1 227 ? -3.850 1.025 -18.088 1.00 48.16 227 THR A O 1
ATOM 1886 N N . ILE A 1 228 ? -2.737 2.521 -19.331 1.00 42.09 228 ILE A N 1
ATOM 1887 C CA . ILE A 1 228 ? -3.722 3.611 -19.159 1.00 42.09 228 ILE A CA 1
ATOM 1888 C C . ILE A 1 228 ? -5.042 3.280 -19.869 1.00 42.09 228 ILE A C 1
ATOM 1890 O O . ILE A 1 228 ? -6.112 3.674 -19.415 1.00 42.09 228 ILE A O 1
ATOM 1894 N N . GLU A 1 229 ? -4.997 2.529 -20.965 1.00 43.56 229 GLU A N 1
ATOM 1895 C CA . GLU A 1 229 ? -6.184 2.146 -21.733 1.00 43.56 229 GLU A CA 1
ATOM 1896 C C . GLU A 1 229 ? -7.082 1.171 -20.955 1.00 43.56 229 GLU A C 1
ATOM 1898 O O . GLU A 1 229 ? -8.307 1.259 -21.069 1.00 43.56 229 GLU A O 1
ATOM 1903 N N . ASP A 1 230 ? -6.512 0.337 -20.075 1.00 48.19 230 ASP A N 1
ATOM 1904 C CA . ASP A 1 230 ? -7.266 -0.521 -19.144 1.00 48.19 230 ASP A CA 1
ATOM 1905 C C . ASP A 1 230 ? -8.078 0.298 -18.119 1.00 48.19 230 ASP A C 1
ATOM 1907 O O . ASP A 1 230 ? -9.139 -0.138 -17.657 1.00 48.19 230 ASP A O 1
ATOM 1911 N N . LYS A 1 231 ? -7.606 1.509 -17.779 1.00 46.22 231 LYS A N 1
ATOM 1912 C CA . LYS A 1 231 ? -8.332 2.486 -16.945 1.00 46.22 231 LYS A CA 1
ATOM 1913 C C . LYS A 1 231 ? -9.505 3.106 -17.712 1.00 46.22 231 LYS A C 1
ATOM 1915 O O . LYS A 1 231 ? -10.538 3.395 -17.113 1.00 46.22 231 LYS A O 1
ATOM 1920 N N . VAL A 1 232 ? -9.357 3.311 -19.025 1.00 38.31 232 VAL A N 1
ATOM 1921 C CA . VAL A 1 232 ? -10.400 3.902 -19.886 1.00 38.31 232 VAL A CA 1
ATOM 1922 C C . VAL A 1 232 ? -11.462 2.870 -20.268 1.00 38.31 232 VAL A C 1
ATOM 1924 O O . VAL A 1 232 ? -12.637 3.206 -20.286 1.00 38.31 232 VAL A O 1
ATOM 1927 N N . THR A 1 233 ? -11.095 1.605 -20.489 1.00 40.41 233 THR A N 1
ATOM 1928 C CA . THR A 1 233 ? -12.052 0.530 -20.822 1.00 40.41 233 THR A CA 1
ATOM 1929 C C . THR A 1 233 ? -12.836 -0.009 -19.621 1.00 40.41 233 THR A C 1
ATOM 1931 O O . THR A 1 233 ? -13.945 -0.496 -19.814 1.00 40.41 233 THR A O 1
ATOM 1934 N N . ASN A 1 234 ? -12.325 0.090 -18.385 1.00 38.56 234 ASN A N 1
ATOM 1935 C CA . ASN A 1 234 ? -13.110 -0.238 -17.178 1.00 38.56 234 ASN A CA 1
ATOM 1936 C C . ASN A 1 234 ? -14.000 0.917 -16.687 1.00 38.56 234 ASN A C 1
ATOM 1938 O O . ASN A 1 234 ? -14.818 0.723 -15.787 1.00 38.56 234 ASN A O 1
ATOM 1942 N N . LYS A 1 235 ? -13.881 2.106 -17.288 1.00 37.78 235 LYS A N 1
ATOM 1943 C CA . LYS A 1 235 ? -14.895 3.154 -17.205 1.00 37.78 235 LYS A CA 1
ATOM 1944 C C . LYS A 1 235 ? -15.870 2.915 -18.357 1.00 37.78 235 LYS A C 1
ATOM 1946 O O . LYS A 1 235 ? -15.621 3.349 -19.475 1.00 37.78 235 LYS A O 1
ATOM 1951 N N . ASP A 1 236 ? -17.003 2.275 -18.091 1.00 38.50 236 ASP A N 1
ATOM 1952 C CA . ASP A 1 236 ? -18.196 2.485 -18.918 1.00 38.50 236 ASP A CA 1
ATOM 1953 C C . ASP A 1 236 ? -18.611 3.965 -18.785 1.00 38.50 236 ASP A C 1
ATOM 1955 O O . ASP A 1 236 ? -19.486 4.324 -18.003 1.00 38.50 236 ASP A O 1
ATOM 1959 N N . ILE A 1 237 ? -17.896 4.841 -19.495 1.00 35.53 237 ILE A N 1
ATOM 1960 C CA . ILE A 1 237 ? -18.259 6.215 -19.847 1.00 35.53 237 ILE A CA 1
ATOM 1961 C C . ILE A 1 237 ? -17.720 6.441 -21.267 1.00 35.53 237 ILE A C 1
ATOM 1963 O O . ILE A 1 237 ? -16.781 7.196 -21.506 1.00 35.53 237 ILE A O 1
ATOM 1967 N N . LEU A 1 238 ? -18.320 5.723 -22.211 1.00 32.66 238 LEU A N 1
ATOM 1968 C CA . LEU A 1 238 ? -18.492 6.175 -23.589 1.00 32.66 238 LEU A CA 1
ATOM 1969 C C . LEU A 1 238 ? -19.994 6.355 -23.820 1.00 32.66 238 LEU A C 1
ATOM 1971 O O . LEU A 1 238 ? -20.590 5.681 -24.648 1.00 32.66 238 LEU A O 1
ATOM 1975 N N . ASP A 1 239 ? -20.594 7.260 -23.053 1.00 32.41 239 ASP A N 1
ATOM 1976 C CA . ASP A 1 239 ? -21.775 7.986 -23.499 1.00 32.41 239 ASP A CA 1
ATOM 1977 C C . ASP A 1 239 ? -21.348 9.463 -23.537 1.00 32.41 239 ASP A C 1
ATOM 1979 O O . ASP A 1 239 ? -21.040 10.046 -22.499 1.00 32.41 239 ASP A O 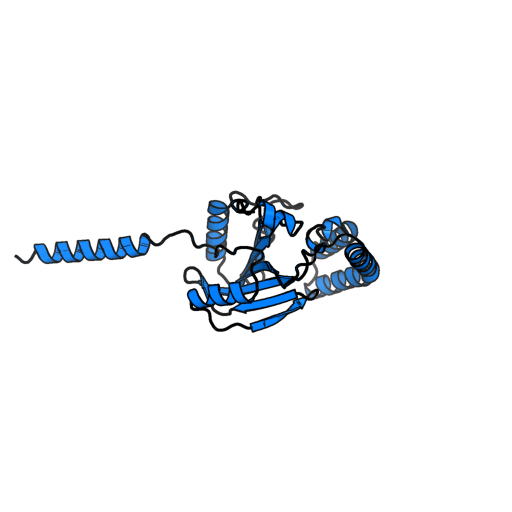1
ATOM 1983 N N . ASP A 1 240 ? -21.277 10.010 -24.755 1.00 32.50 240 ASP A N 1
ATOM 1984 C CA . ASP A 1 240 ? -20.911 11.385 -25.158 1.00 32.50 240 ASP A CA 1
ATOM 1985 C C . ASP A 1 240 ? -19.468 11.679 -25.633 1.00 32.50 240 ASP A C 1
ATOM 1987 O O . ASP A 1 240 ? -18.910 12.735 -25.323 1.00 32.50 240 ASP A O 1
ATOM 1991 N N . LEU A 1 241 ? -18.925 10.834 -26.526 1.00 30.53 241 LEU A N 1
ATOM 1992 C CA . LEU A 1 241 ? -18.136 11.303 -27.686 1.00 30.53 241 LEU A CA 1
ATOM 1993 C C . LEU A 1 241 ? -18.529 10.571 -28.976 1.00 30.53 241 LEU A C 1
ATOM 1995 O O . LEU A 1 241 ? -18.496 9.321 -28.983 1.00 30.53 241 LEU A O 1
#